Protein AF-A0A9E5R4U3-F1 (afdb_monomer)

Sequence (348 aa):
MQKTVLLPLLCYAGLGFLALYMPLLHSGAYIPGRAEELNDFFHFHWSYWWARHALVTPGLNVYLSDYVLFPYENNLALHTSALFWLPLWALLEALAGTLNALNGIFWVAFSLTGWSMYALLRREEVGHGLALVGGLALMTTPLMFYAAWWNTSNLVGVFWYPVLLLLWDQVARTRQLGWALLFGLALWGAALTDLQYLLFAPWLVVPCGLRTLHRAAGWSARARLIGLGALALVIFAALMWFAGPLPYLLNLDRERSLAWEVENTLGIALSGWAQVDALPWKRVTVGGWMTGGVLLGLWLSVLRRARDGRWFWLAVALPPALLALGQVMAQHEQPGLAIPFMPRCMPL

Secondary structure (DSSP, 8-state):
-HHHHHHHHHHHHHHHHHHTHHHHHTTTT--SS-TTS--THHHHHHHHHHHHHHHHSTT-BTTEESSSSTTS-EE-TTS---GGGHHHHHHHHHHH-HHHHHHHHHHHHHHHHHHHHHHHHHHTT--HHHHHHHHHHHHT-HHHHHHHHTT-TTTTGGGHHHHHHHHHHHHHHH--HHHHHHHHHHHHHHHHH-HHHHHHHHHHHHHHHHHHHHHSSSHHHHHHHHHHHHHHHHHHHHHHHHSSSHHHHHT--TTTS----GGGSPP--GGGGG---S-TTTS---IIIIIHHHHHHHHHHHHS---TTHHHHHHHHHHHHHHHTT------------------PPP-

Solvent-accessible surface area (backbone atoms only — not comparable to full-atom values): 18783 Å² total; per-residue (Å²): 118,74,80,72,54,52,57,52,39,52,50,24,39,51,50,21,41,64,75,42,37,66,31,60,78,40,15,90,42,22,52,59,37,47,77,90,56,93,54,37,49,64,59,42,53,48,34,46,51,46,40,55,49,22,75,74,37,89,93,52,46,75,48,48,42,40,88,83,52,67,94,41,75,39,78,40,44,83,51,76,48,21,57,54,48,42,69,60,34,56,56,32,26,76,75,62,33,64,51,34,13,54,47,47,50,53,33,50,31,31,13,44,21,14,30,29,37,22,52,41,33,47,70,72,68,38,55,70,70,62,14,51,50,52,5,48,52,60,33,67,28,70,63,39,52,49,19,45,36,38,38,36,70,34,61,36,56,64,27,46,57,35,45,52,48,51,32,50,52,47,25,68,71,69,68,43,67,69,39,21,52,52,38,9,51,47,54,40,42,34,40,35,21,26,62,64,50,60,69,53,39,54,64,57,46,48,60,52,48,53,53,51,48,70,71,37,80,55,65,70,51,31,52,50,49,51,51,42,53,52,50,14,51,51,49,22,51,50,44,28,52,79,77,42,46,46,61,55,56,72,64,56,55,63,89,75,60,71,77,70,52,73,85,74,49,84,73,73,41,66,78,30,56,75,46,72,53,97,47,54,87,78,35,63,50,61,20,32,66,56,46,47,51,47,52,49,51,51,52,56,49,62,71,56,72,70,61,100,58,55,66,57,56,52,59,52,48,44,62,61,49,60,59,55,45,27,52,53,68,74,67,81,80,72,96,71,89,88,83,84,91,75,90,54,58,24,79,116

Nearest PDB structures (foldseek):
  8agb-assembly1_A  TM=6.014E-01  e=1.158E-03  Saccharomyces cerevisiae
  6s7o-assembly1_A  TM=5.728E-01  e=1.108E-03  Homo sapiens
  8b6l-assembly1_I  TM=5.438E-01  e=9.709E-04  Homo sapiens
  8jm9-assembly1_A  TM=2.624E-01  e=9.242E+00  Drosophila melanogaster

Radius of gyration: 21.55 Å; Cα contacts (8 Å, |Δi|>4): 415; chains: 1; bounding box: 55×48×52 Å

Foldseek 3Di:
DVVVLVVLLVVQLVVLCVVLVVCQVVQVFFAAADPVDQFCLVVQLVLLVLLVCQVPDPPRDSQWDCPPPPPDIDGCQQPLNQCLLSVQQVVQCVVPNNSNSLSVLLSVLLSLQLSLQLVLCVVVVNDNVVSNVRSNCRSPDPQSSLCRHRSSQLSSNNSLQSVLLVLLVCCLVVLDLVSLQVNLVSLLSNVSSPVVSVVCNCLRNVLSLVVSLVPQDDDVSNVSSVVSNVVSVVSNVVCCVPVRSVVSVVVPPPVPPDPPPPVNPDFFDLPLQDDPDPCCNLWVSCHDPVLVVLVVVLVVQVVPPDDPPSVSVVVSVVVVSVVSSTDGPPPPDPPDDDDDDDRPTGGD

pLDDT: mean 84.51, std 18.16, range [31.89, 98.75]

Mean predicted aligned error: 7.73 Å

Structure (mmCIF, N/CA/C/O backbone):
data_AF-A0A9E5R4U3-F1
#
_entry.id   AF-A0A9E5R4U3-F1
#
loop_
_atom_site.group_PDB
_atom_site.id
_atom_site.type_symbol
_atom_site.label_atom_id
_atom_site.label_alt_id
_atom_site.label_comp_id
_atom_site.label_asym_id
_atom_site.label_entity_id
_atom_site.label_seq_id
_atom_site.pdbx_PDB_ins_code
_atom_site.Cartn_x
_atom_site.Cartn_y
_atom_site.Cartn_z
_atom_site.occupancy
_atom_site.B_iso_or_equiv
_atom_site.auth_seq_id
_atom_site.auth_comp_id
_atom_site.auth_asym_id
_atom_site.auth_atom_id
_atom_site.pdbx_PDB_model_num
ATOM 1 N N . MET A 1 1 ? -24.185 8.982 3.919 1.00 50.50 1 MET A N 1
ATOM 2 C CA . MET A 1 1 ? -22.728 8.721 4.015 1.00 50.50 1 MET A CA 1
ATOM 3 C C . MET A 1 1 ? -21.999 8.769 2.669 1.00 50.50 1 MET A C 1
ATOM 5 O O . MET A 1 1 ? -20.907 9.312 2.645 1.00 50.50 1 MET A O 1
ATOM 9 N N . GLN A 1 2 ? -22.561 8.268 1.558 1.00 56.91 2 GLN A N 1
ATOM 10 C CA . GLN A 1 2 ? -21.835 8.179 0.271 1.00 56.91 2 GLN A CA 1
ATOM 11 C C . GLN A 1 2 ? -21.382 9.531 -0.320 1.00 56.91 2 GLN A C 1
ATOM 13 O O . GLN A 1 2 ? -20.238 9.647 -0.750 1.00 56.91 2 GLN A O 1
ATOM 18 N N . LYS A 1 3 ? -22.214 10.583 -0.268 1.00 59.19 3 LYS A N 1
ATOM 19 C CA . LYS A 1 3 ? -21.851 11.905 -0.825 1.00 59.19 3 LYS A CA 1
ATOM 20 C C . LYS A 1 3 ? -20.677 12.588 -0.101 1.00 59.19 3 LYS A C 1
ATOM 22 O O . LYS A 1 3 ? -19.986 13.403 -0.697 1.00 59.19 3 LYS A O 1
ATOM 27 N N . THR A 1 4 ? -20.417 12.240 1.161 1.00 79.19 4 THR A N 1
ATOM 28 C CA . THR A 1 4 ? -19.378 12.884 1.986 1.00 79.19 4 THR A CA 1
ATOM 29 C C . THR A 1 4 ? -17.973 12.337 1.713 1.00 79.19 4 THR A C 1
ATOM 31 O O . THR A 1 4 ? -16.996 12.979 2.074 1.00 79.19 4 THR A O 1
ATOM 34 N N . VAL A 1 5 ? -17.853 11.168 1.075 1.00 87.31 5 VAL A N 1
ATOM 35 C CA . VAL A 1 5 ? -16.557 10.502 0.833 1.00 87.31 5 VAL A CA 1
ATOM 36 C C . VAL A 1 5 ? -15.951 10.894 -0.517 1.00 87.31 5 VAL A C 1
ATOM 38 O O . VAL A 1 5 ? -14.729 10.947 -0.642 1.00 87.31 5 VAL A O 1
ATOM 41 N N . LEU A 1 6 ? -16.794 11.220 -1.503 1.00 92.75 6 LEU A N 1
ATOM 42 C CA . LEU A 1 6 ? -16.349 11.556 -2.856 1.00 92.75 6 LEU A CA 1
ATOM 43 C C . LEU A 1 6 ? -15.607 12.896 -2.914 1.00 92.75 6 LEU A C 1
ATOM 45 O O . LEU A 1 6 ? -14.570 12.985 -3.558 1.00 92.75 6 LEU A O 1
ATOM 49 N N . LEU A 1 7 ? -16.104 13.928 -2.226 1.00 95.25 7 LEU A N 1
ATOM 50 C CA . LEU A 1 7 ? -15.478 15.253 -2.262 1.00 95.25 7 LEU A CA 1
ATOM 51 C C . LEU A 1 7 ? -14.028 15.240 -1.726 1.00 95.25 7 LEU A C 1
ATOM 53 O O . LEU A 1 7 ? -13.152 15.756 -2.417 1.00 95.25 7 LEU A O 1
ATOM 57 N N . PRO A 1 8 ? -13.723 14.622 -0.565 1.00 95.62 8 PRO A N 1
ATOM 58 C CA . PRO A 1 8 ? -12.342 14.446 -0.120 1.00 95.62 8 PRO A CA 1
ATOM 59 C C . PRO A 1 8 ? -11.488 13.654 -1.111 1.00 95.62 8 PRO A C 1
ATOM 61 O O . PRO A 1 8 ? -10.350 14.037 -1.352 1.00 95.62 8 PRO A O 1
ATOM 64 N N . LEU A 1 9 ? -12.027 12.588 -1.715 1.00 96.81 9 LEU A N 1
ATOM 65 C CA . LEU A 1 9 ? -11.295 11.811 -2.719 1.00 96.81 9 LEU A CA 1
ATOM 66 C C . LEU A 1 9 ? -10.917 12.674 -3.929 1.00 96.81 9 LEU A C 1
ATOM 68 O O . LEU A 1 9 ? -9.761 12.676 -4.330 1.00 96.81 9 LEU A O 1
ATOM 72 N N . LEU A 1 10 ? -11.863 13.451 -4.465 1.00 97.00 10 LEU A N 1
ATOM 73 C CA . LEU A 1 10 ? -11.606 14.382 -5.568 1.00 97.00 10 LEU A CA 1
ATOM 74 C C . LEU A 1 10 ? -10.606 15.476 -5.175 1.00 97.00 10 LEU A C 1
ATOM 76 O O . LEU A 1 10 ? -9.760 15.851 -5.980 1.00 97.00 10 LEU A O 1
ATOM 80 N N . CYS A 1 11 ? -10.666 15.959 -3.931 1.00 97.12 11 CYS A N 1
ATOM 81 C CA . CYS A 1 11 ? -9.698 16.918 -3.405 1.00 97.12 11 CYS A CA 1
ATOM 82 C C . CYS A 1 11 ? -8.277 16.333 -3.403 1.00 97.12 11 CYS A C 1
ATOM 84 O O . CYS A 1 11 ? -7.370 16.954 -3.953 1.00 97.12 11 CYS A O 1
ATOM 86 N N . TYR A 1 12 ? -8.082 15.123 -2.870 1.00 98.25 12 TYR A N 1
ATOM 87 C CA . TYR A 1 12 ? -6.771 14.466 -2.891 1.00 98.25 12 TYR A CA 1
ATOM 88 C C . TYR A 1 12 ? -6.330 14.045 -4.289 1.00 98.25 12 TYR A C 1
ATOM 90 O O . TYR A 1 12 ? -5.143 14.117 -4.573 1.00 98.25 12 TYR A O 1
ATOM 98 N N . ALA A 1 13 ? -7.258 13.695 -5.181 1.00 98.31 13 ALA A N 1
ATOM 99 C CA . ALA A 1 13 ? -6.947 13.466 -6.588 1.00 98.31 13 ALA A CA 1
ATOM 100 C C . ALA A 1 13 ? -6.420 14.735 -7.271 1.00 98.31 13 ALA A C 1
ATOM 102 O O . ALA A 1 13 ? -5.416 14.678 -7.981 1.00 98.31 13 ALA A O 1
ATOM 103 N N . GLY A 1 14 ? -7.039 15.891 -7.010 1.00 98.31 14 GLY A N 1
ATOM 104 C CA . GLY A 1 14 ? -6.565 17.187 -7.500 1.00 98.31 14 GLY A CA 1
ATOM 105 C C . GLY A 1 14 ? -5.217 17.597 -6.900 1.00 98.31 14 GLY A C 1
ATOM 106 O O . GLY A 1 14 ? -4.350 18.086 -7.616 1.00 98.31 14 GLY A O 1
ATOM 107 N N . LEU A 1 15 ? -4.999 17.355 -5.604 1.00 97.75 15 LEU A N 1
ATOM 108 C CA . LEU A 1 15 ? -3.724 17.651 -4.941 1.00 97.75 15 LEU A CA 1
ATOM 109 C C . LEU A 1 15 ? -2.605 16.696 -5.373 1.00 97.75 15 LEU A C 1
ATOM 111 O O . LEU A 1 15 ? -1.476 17.137 -5.553 1.00 97.75 15 LEU A O 1
ATOM 115 N N . GLY A 1 16 ? -2.908 15.414 -5.577 1.00 97.56 16 GLY A N 1
ATOM 116 C CA . GLY A 1 16 ? -1.985 14.440 -6.153 1.00 97.56 16 GLY A CA 1
ATOM 117 C C . GLY A 1 16 ? -1.616 14.808 -7.588 1.00 97.56 16 GLY A C 1
ATOM 118 O O . GLY A 1 16 ? -0.443 14.762 -7.945 1.00 97.56 16 GLY A O 1
ATOM 119 N N . PHE A 1 17 ? -2.593 15.259 -8.386 1.00 97.56 17 PHE A N 1
ATOM 120 C CA . PHE A 1 17 ? -2.331 15.804 -9.717 1.00 97.56 17 PHE A CA 1
ATOM 121 C C . PHE A 1 17 ? -1.415 17.024 -9.633 1.00 97.56 17 PHE A C 1
ATOM 123 O O . PHE A 1 17 ? -0.429 17.081 -10.350 1.00 97.56 17 PHE A O 1
ATOM 130 N N . LEU A 1 18 ? -1.686 17.972 -8.730 1.00 97.06 18 LEU A N 1
ATOM 131 C CA . LEU A 1 18 ? -0.843 19.153 -8.546 1.00 97.06 18 LEU A CA 1
ATOM 132 C C . LEU A 1 18 ? 0.578 18.789 -8.091 1.00 97.06 18 LEU A C 1
ATOM 134 O O . LEU A 1 18 ? 1.534 19.393 -8.560 1.00 97.06 18 LEU A O 1
ATOM 138 N N . ALA A 1 19 ? 0.736 17.797 -7.213 1.00 94.00 19 ALA A N 1
ATOM 139 C CA . ALA A 1 19 ? 2.044 17.328 -6.755 1.00 94.00 19 ALA A CA 1
ATOM 140 C C . ALA A 1 19 ? 2.866 16.676 -7.882 1.00 94.00 19 ALA A C 1
ATOM 142 O O . ALA A 1 19 ? 4.092 16.760 -7.879 1.00 94.00 19 ALA A O 1
ATOM 143 N N . LEU A 1 20 ? 2.189 16.057 -8.851 1.00 94.88 20 LEU A N 1
ATOM 144 C CA . LEU A 1 20 ? 2.780 15.312 -9.965 1.00 94.88 20 LEU A CA 1
ATOM 145 C C . LEU A 1 20 ? 2.489 15.970 -11.323 1.00 94.88 20 LEU A C 1
ATOM 147 O O . LEU A 1 20 ? 2.557 15.320 -12.362 1.00 94.88 20 LEU A O 1
ATOM 151 N N . TYR A 1 21 ? 2.156 17.261 -11.337 1.00 95.19 21 TYR A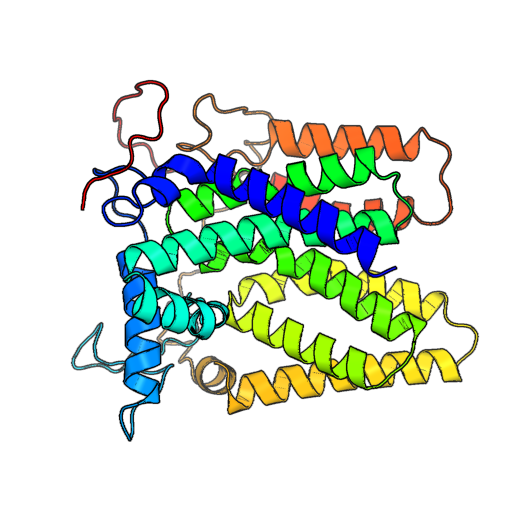 N 1
ATOM 152 C CA . TYR A 1 21 ? 1.590 17.916 -12.520 1.00 95.19 21 TYR A CA 1
ATOM 153 C C . TYR A 1 21 ? 2.539 17.884 -13.718 1.00 95.19 21 TYR A C 1
ATOM 155 O O . TYR A 1 21 ? 2.096 17.708 -14.847 1.00 95.19 21 TYR A O 1
ATOM 163 N N . MET A 1 22 ? 3.845 18.016 -13.474 1.00 92.75 22 MET A N 1
ATOM 164 C CA . MET A 1 22 ? 4.865 17.983 -14.520 1.00 92.75 22 MET A CA 1
ATOM 165 C C . MET A 1 22 ? 4.924 16.630 -15.234 1.00 92.75 22 MET A C 1
ATOM 167 O O . MET A 1 22 ? 4.662 16.616 -16.441 1.00 92.75 22 MET A O 1
ATOM 171 N N . PRO A 1 23 ? 5.194 15.505 -14.538 1.00 92.69 23 PRO A N 1
ATOM 172 C CA . PRO A 1 23 ? 5.180 14.201 -15.181 1.00 92.69 23 PRO A CA 1
ATOM 173 C C . PRO A 1 23 ? 3.789 13.813 -15.685 1.00 92.69 23 PRO A C 1
ATOM 175 O O . PRO A 1 23 ? 3.719 13.082 -16.650 1.00 92.69 23 PRO A O 1
ATOM 178 N N . LEU A 1 24 ? 2.675 14.308 -15.132 1.00 94.38 24 LEU A N 1
ATOM 179 C CA . LEU A 1 24 ? 1.338 13.984 -15.654 1.00 94.38 24 LEU A CA 1
ATOM 180 C C . LEU A 1 24 ? 0.984 14.738 -16.947 1.00 94.38 24 LEU A C 1
ATOM 182 O O . LEU A 1 24 ? 0.431 14.137 -17.868 1.00 94.38 24 LEU A O 1
ATOM 186 N N . LEU A 1 25 ? 1.314 16.030 -17.044 1.00 94.75 25 LEU A N 1
ATOM 187 C CA . LEU A 1 25 ? 1.040 16.855 -18.230 1.00 94.75 25 LEU A CA 1
ATOM 188 C C . LEU A 1 25 ? 2.006 16.584 -19.388 1.00 94.75 25 LEU A C 1
ATOM 190 O O . LEU A 1 25 ? 1.660 16.850 -20.535 1.00 94.75 25 LEU A O 1
ATOM 194 N N . HIS A 1 26 ? 3.182 16.024 -19.100 1.00 91.75 26 HIS A N 1
ATOM 195 C CA . HIS A 1 26 ? 4.171 15.625 -20.105 1.00 91.75 26 HIS A CA 1
ATOM 196 C C . HIS A 1 26 ? 4.440 14.114 -20.063 1.00 91.75 26 HIS A C 1
ATOM 198 O O . HIS A 1 26 ? 5.538 13.640 -20.342 1.00 91.75 26 HIS A O 1
ATOM 204 N N . SER A 1 27 ? 3.418 13.346 -19.702 1.00 79.12 27 SER A N 1
ATOM 205 C CA . SER A 1 27 ? 3.530 11.938 -19.316 1.00 79.12 27 SER A CA 1
ATOM 206 C C . SER A 1 27 ? 4.066 11.010 -20.407 1.00 79.12 27 SER A C 1
ATOM 208 O O . SER A 1 27 ? 4.648 9.983 -20.078 1.00 79.12 27 SER A O 1
ATOM 210 N N . GLY A 1 28 ? 3.970 11.394 -21.684 1.00 82.69 28 GLY A N 1
ATOM 211 C CA . GLY A 1 28 ? 4.525 10.635 -22.811 1.00 82.69 28 GLY A CA 1
ATOM 212 C C . GLY A 1 28 ? 6.020 10.842 -23.067 1.00 82.69 28 GLY A C 1
ATOM 213 O O . GLY A 1 28 ? 6.578 10.161 -23.920 1.00 82.69 28 GLY A O 1
ATOM 214 N N . ALA A 1 29 ? 6.660 11.773 -22.361 1.00 87.12 29 ALA A N 1
ATOM 215 C CA . ALA A 1 29 ? 8.087 12.045 -22.506 1.00 87.12 29 ALA A CA 1
ATOM 216 C C . ALA A 1 29 ? 8.820 12.111 -21.164 1.00 87.12 29 ALA A C 1
ATOM 218 O O . ALA A 1 29 ? 10.040 12.035 -21.163 1.00 87.12 29 ALA A O 1
ATOM 219 N N . TYR A 1 30 ? 8.101 12.229 -20.043 1.00 88.50 30 TYR A N 1
ATOM 220 C CA . TYR A 1 30 ? 8.686 12.557 -18.751 1.00 88.50 30 TYR A CA 1
ATOM 221 C C . TYR A 1 30 ? 8.211 11.633 -17.627 1.00 88.50 30 TYR A C 1
ATOM 223 O O . TYR A 1 30 ? 7.020 11.352 -17.475 1.00 88.50 30 TYR A O 1
ATOM 231 N N . ILE A 1 31 ? 9.158 11.240 -16.779 1.00 88.88 31 ILE A N 1
ATOM 232 C CA . ILE A 1 31 ? 8.937 10.574 -15.489 1.00 88.88 31 ILE A CA 1
ATOM 233 C C . ILE A 1 31 ? 9.494 11.455 -14.358 1.00 88.88 31 ILE A C 1
ATOM 235 O O . ILE A 1 31 ? 10.345 12.315 -14.625 1.00 88.88 31 ILE A O 1
ATOM 239 N N . PRO A 1 32 ? 9.036 11.300 -13.101 1.00 86.94 32 PRO A N 1
ATOM 240 C CA . PRO A 1 32 ? 9.636 12.019 -11.986 1.00 86.94 32 PRO A CA 1
ATOM 241 C C . PRO A 1 32 ? 11.110 11.604 -11.809 1.00 86.94 32 PRO A C 1
ATOM 243 O O . PRO A 1 32 ? 11.464 10.455 -12.063 1.00 86.94 32 PRO A O 1
ATOM 246 N N . GLY A 1 33 ? 11.967 12.538 -11.384 1.00 85.19 33 GLY A N 1
ATOM 247 C CA . GLY A 1 33 ? 13.419 12.331 -11.253 1.00 85.19 33 GLY A CA 1
ATOM 248 C C . GLY A 1 33 ? 14.250 13.221 -12.191 1.00 85.19 33 GLY A C 1
ATOM 249 O O . GLY A 1 33 ? 13.707 14.114 -12.842 1.00 85.19 33 GLY A O 1
ATOM 250 N N . ARG A 1 34 ? 15.574 13.003 -12.238 1.00 76.75 34 ARG A N 1
ATOM 251 C CA . ARG A 1 34 ? 16.556 13.785 -13.027 1.00 76.75 34 ARG A CA 1
ATOM 252 C C . ARG A 1 34 ? 17.265 12.951 -14.077 1.00 76.75 34 ARG A C 1
ATOM 254 O O . ARG A 1 34 ? 17.755 11.892 -13.729 1.00 76.75 34 ARG A O 1
ATOM 261 N N . ALA A 1 35 ? 17.445 13.506 -15.279 1.00 69.69 35 ALA A N 1
ATOM 262 C CA . ALA A 1 35 ? 17.951 12.807 -16.477 1.00 69.69 35 ALA A CA 1
ATOM 263 C C . ALA A 1 35 ? 19.294 12.104 -16.304 1.00 69.69 35 ALA A C 1
ATOM 265 O O . ALA A 1 35 ? 19.562 11.087 -16.932 1.00 69.69 35 ALA A O 1
ATOM 266 N N . GLU A 1 36 ? 20.122 12.662 -15.437 1.00 72.94 36 GLU A N 1
ATOM 267 C CA . GLU A 1 36 ? 21.490 12.222 -15.203 1.00 72.94 36 GLU A CA 1
ATOM 268 C C . GLU A 1 36 ? 21.576 11.122 -14.129 1.00 72.94 36 GLU A C 1
ATOM 270 O O . GLU A 1 36 ? 22.629 10.514 -13.956 1.00 72.94 36 GLU A O 1
ATOM 275 N N . GLU A 1 37 ? 20.486 10.859 -13.400 1.00 76.25 37 GLU A N 1
ATOM 276 C CA . GLU A 1 37 ? 20.423 9.887 -12.310 1.00 76.25 37 GLU A CA 1
ATOM 277 C C . GLU A 1 37 ? 19.682 8.624 -12.782 1.00 76.25 37 GLU A C 1
ATOM 279 O O . GLU A 1 37 ? 18.531 8.681 -13.217 1.00 76.25 37 GLU A O 1
ATOM 284 N N . LEU A 1 38 ? 20.339 7.464 -12.677 1.00 75.88 38 LEU A N 1
ATOM 285 C CA . LEU A 1 38 ? 19.697 6.161 -12.871 1.00 75.88 38 LEU A CA 1
ATOM 286 C C . LEU A 1 38 ? 18.639 5.968 -11.778 1.00 75.88 38 LEU A C 1
ATOM 288 O O . LEU A 1 38 ? 18.985 5.902 -10.602 1.00 75.88 38 LEU A O 1
ATOM 292 N N . ASN A 1 39 ? 17.367 5.883 -12.162 1.00 86.69 39 ASN A N 1
ATOM 293 C CA . ASN A 1 39 ? 16.258 5.589 -11.255 1.00 86.69 39 ASN A CA 1
ATOM 294 C C . ASN A 1 39 ? 15.664 4.195 -11.533 1.00 86.69 39 ASN A C 1
ATOM 296 O O . ASN A 1 39 ? 16.006 3.543 -12.524 1.00 86.69 39 ASN A O 1
ATOM 300 N N . ASP A 1 40 ? 14.731 3.747 -10.688 1.00 91.56 40 ASP A N 1
ATOM 301 C CA . ASP A 1 40 ? 14.180 2.386 -10.754 1.00 91.56 40 ASP A CA 1
ATOM 302 C C . ASP A 1 40 ? 13.074 2.232 -11.810 1.00 91.56 40 ASP A C 1
ATOM 304 O O . ASP A 1 40 ? 12.372 1.219 -11.851 1.00 91.56 40 ASP A O 1
ATOM 308 N N . PHE A 1 41 ? 12.909 3.207 -12.710 1.00 92.81 41 PHE A N 1
ATOM 309 C CA . PHE A 1 41 ? 11.906 3.149 -13.771 1.00 92.81 41 PHE A CA 1
ATOM 310 C C . PHE A 1 41 ? 12.000 1.850 -14.576 1.00 92.81 41 PHE A C 1
ATOM 312 O O . PHE A 1 41 ? 11.007 1.134 -14.720 1.00 92.81 41 PHE A O 1
ATOM 319 N N . PHE A 1 42 ? 13.199 1.520 -15.069 1.00 92.44 42 PHE A N 1
ATOM 320 C CA . PHE A 1 42 ? 13.409 0.323 -15.884 1.00 92.44 42 PHE A CA 1
ATOM 321 C C . PHE A 1 42 ? 13.181 -0.959 -15.084 1.00 92.44 42 PHE A C 1
ATOM 323 O O . PHE A 1 42 ? 12.624 -1.913 -15.622 1.00 92.44 42 PHE A O 1
ATOM 330 N N . HIS A 1 43 ? 13.531 -0.964 -13.796 1.00 94.81 43 HIS A N 1
ATOM 331 C CA . HIS A 1 43 ? 13.293 -2.089 -12.891 1.00 94.81 43 HIS A CA 1
ATOM 332 C C . HIS A 1 43 ? 11.797 -2.383 -12.734 1.00 94.81 43 HIS A C 1
ATOM 334 O O . HIS A 1 43 ? 11.359 -3.518 -12.941 1.00 94.81 43 HIS A O 1
ATOM 340 N N . PHE A 1 44 ? 10.983 -1.370 -12.423 1.00 95.81 44 PHE A N 1
ATOM 341 C CA . PHE A 1 44 ? 9.538 -1.561 -12.259 1.00 95.81 44 PHE A CA 1
ATOM 342 C C . PHE A 1 44 ? 8.829 -1.804 -13.586 1.00 95.81 44 PHE A C 1
ATOM 344 O O . PHE A 1 44 ? 7.945 -2.656 -13.655 1.00 95.81 44 PHE A O 1
ATOM 351 N N . HIS A 1 45 ? 9.241 -1.125 -14.656 1.00 95.00 45 HIS A N 1
ATOM 352 C CA . HIS A 1 45 ? 8.718 -1.399 -15.988 1.00 95.00 45 HIS A CA 1
ATOM 353 C C . HIS A 1 45 ? 8.973 -2.854 -16.403 1.00 95.00 45 HIS A C 1
ATOM 355 O O . HIS A 1 45 ? 8.033 -3.541 -16.813 1.00 95.00 45 HIS A O 1
ATOM 361 N N . TRP A 1 46 ? 10.210 -3.334 -16.242 1.00 96.75 46 TRP A N 1
ATOM 362 C CA . TRP A 1 46 ? 10.562 -4.726 -16.501 1.00 96.75 46 TRP A CA 1
ATOM 363 C C . TRP A 1 46 ? 9.744 -5.673 -15.627 1.00 96.75 46 TRP A C 1
ATOM 365 O O . TRP A 1 46 ? 9.221 -6.652 -16.142 1.00 96.75 46 TRP A O 1
ATOM 375 N N . SER A 1 47 ? 9.543 -5.354 -14.347 1.00 97.19 47 SER A N 1
ATOM 376 C CA . SER A 1 47 ? 8.754 -6.187 -13.431 1.00 97.19 47 SER A CA 1
ATOM 377 C C . SER A 1 47 ? 7.307 -6.366 -13.906 1.00 97.19 47 SER A C 1
ATOM 379 O O . SER A 1 47 ? 6.789 -7.484 -13.907 1.00 97.19 47 SER A O 1
ATOM 381 N N . TYR A 1 48 ? 6.655 -5.297 -14.378 1.00 97.94 48 TYR A N 1
ATOM 382 C CA . TYR A 1 48 ? 5.301 -5.389 -14.934 1.00 97.94 48 TYR A CA 1
ATOM 383 C C . TYR A 1 48 ? 5.262 -6.124 -16.275 1.00 97.94 48 TYR A C 1
ATOM 385 O O . TYR A 1 48 ? 4.372 -6.949 -16.501 1.00 97.94 48 TYR A O 1
ATOM 393 N N . TRP A 1 49 ? 6.229 -5.857 -17.158 1.00 97.56 49 TRP A N 1
ATOM 394 C CA . TRP A 1 49 ? 6.359 -6.581 -18.419 1.00 97.56 49 TRP A CA 1
ATOM 395 C C . TRP A 1 49 ? 6.572 -8.079 -18.178 1.00 97.56 49 TRP A C 1
ATOM 397 O O . TRP A 1 49 ? 5.859 -8.883 -18.773 1.00 97.56 49 TRP A O 1
ATOM 407 N N . TRP A 1 50 ? 7.486 -8.441 -17.277 1.00 97.88 50 TRP A N 1
ATOM 408 C CA . TRP A 1 50 ? 7.820 -9.815 -16.920 1.00 97.88 50 TRP A CA 1
ATOM 409 C C . TRP A 1 50 ? 6.610 -10.532 -16.339 1.00 97.88 50 TRP A C 1
ATOM 411 O O . TRP A 1 50 ? 6.241 -11.596 -16.825 1.00 97.88 50 TRP A O 1
ATOM 421 N N . ALA A 1 51 ? 5.930 -9.925 -15.363 1.00 97.94 51 ALA A N 1
ATOM 422 C CA . ALA A 1 51 ? 4.732 -10.511 -14.780 1.00 97.94 51 ALA A CA 1
ATOM 423 C C . ALA A 1 51 ? 3.653 -10.751 -15.845 1.00 97.94 51 ALA A C 1
ATOM 425 O O . ALA A 1 51 ? 3.088 -11.840 -15.915 1.00 97.94 51 ALA A O 1
ATOM 426 N N . ARG A 1 52 ? 3.408 -9.777 -16.732 1.00 98.19 52 ARG A N 1
ATOM 427 C CA . ARG A 1 52 ? 2.500 -9.951 -17.873 1.00 98.19 52 ARG A CA 1
ATOM 428 C C . ARG A 1 52 ? 2.959 -11.084 -18.794 1.00 98.19 52 ARG A C 1
ATOM 430 O O . ARG A 1 52 ? 2.136 -11.913 -19.162 1.00 98.19 52 ARG A O 1
ATOM 437 N N . HIS A 1 53 ? 4.239 -11.126 -19.160 1.00 97.81 53 HIS A N 1
ATOM 438 C CA . HIS A 1 53 ? 4.812 -12.136 -20.049 1.00 97.81 53 HIS A CA 1
ATOM 439 C C . HIS A 1 53 ? 4.688 -13.547 -19.462 1.00 97.81 53 HIS A C 1
ATOM 441 O O . HIS A 1 53 ? 4.194 -14.447 -20.139 1.00 97.81 53 HIS A O 1
ATOM 447 N N . ALA A 1 54 ? 5.047 -13.724 -18.191 1.00 97.81 54 ALA A N 1
ATOM 448 C CA . ALA A 1 54 ? 4.932 -14.988 -17.479 1.00 97.81 54 ALA A CA 1
ATOM 449 C C . ALA A 1 54 ? 3.471 -15.448 -17.337 1.00 97.81 54 ALA A C 1
ATOM 451 O O . ALA A 1 54 ? 3.188 -16.631 -17.485 1.00 97.81 54 ALA A O 1
ATOM 452 N N . LEU A 1 55 ? 2.523 -14.527 -17.119 1.00 97.56 55 LEU A N 1
ATOM 453 C CA . LEU A 1 55 ? 1.095 -14.859 -17.002 1.00 97.56 55 LEU A CA 1
ATOM 454 C C . LEU A 1 55 ? 0.458 -15.343 -18.314 1.00 97.56 55 LEU A C 1
ATOM 456 O O . LEU A 1 55 ? -0.541 -16.059 -18.264 1.00 97.56 55 LEU A O 1
ATOM 460 N N . VAL A 1 56 ? 0.993 -14.949 -19.475 1.00 97.88 56 VAL A N 1
ATOM 461 C CA . VAL A 1 56 ? 0.441 -15.327 -20.793 1.00 97.88 56 VAL A CA 1
ATOM 462 C C . VAL A 1 56 ? 1.254 -16.400 -21.516 1.00 97.88 56 VAL A C 1
ATOM 464 O O . VAL A 1 56 ? 0.806 -16.908 -22.542 1.00 97.88 56 VAL A O 1
ATOM 467 N N . THR A 1 57 ? 2.431 -16.756 -21.002 1.00 98.31 57 THR A N 1
ATOM 468 C CA . THR A 1 57 ? 3.322 -17.742 -21.623 1.00 98.31 57 THR A CA 1
ATOM 469 C C . THR A 1 57 ? 3.244 -19.065 -20.861 1.00 98.31 57 THR A C 1
ATOM 471 O O . THR A 1 57 ? 3.615 -19.114 -19.687 1.00 98.31 57 THR A O 1
ATOM 474 N N . PRO A 1 58 ? 2.781 -20.160 -21.495 1.00 97.69 58 PRO A N 1
ATOM 475 C CA . PRO A 1 58 ? 2.683 -21.455 -20.834 1.00 97.69 58 PRO A CA 1
ATOM 476 C C . PRO A 1 58 ? 4.029 -21.927 -20.275 1.00 97.69 58 PRO A C 1
ATOM 478 O O . PRO A 1 58 ? 5.041 -21.895 -20.969 1.00 97.69 58 PRO A O 1
ATOM 481 N N . GLY A 1 59 ? 4.021 -22.403 -19.030 1.00 96.12 59 GLY A N 1
ATOM 482 C CA . GLY A 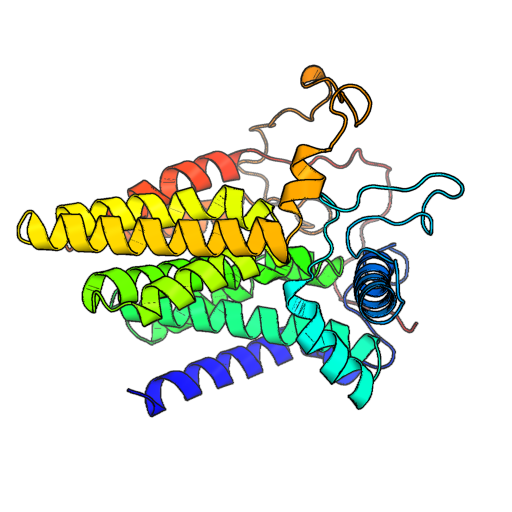1 59 ? 5.205 -22.955 -18.365 1.00 96.12 59 GLY A CA 1
ATOM 483 C C . GLY A 1 59 ? 6.097 -21.931 -17.659 1.00 96.12 59 GLY A C 1
ATOM 484 O O . GLY A 1 59 ? 6.982 -22.351 -16.920 1.00 96.12 59 GLY A O 1
ATOM 485 N N . LEU A 1 60 ? 5.856 -20.624 -17.820 1.00 97.19 60 LEU A N 1
ATOM 486 C CA . LEU A 1 60 ? 6.583 -19.599 -17.070 1.00 97.19 60 LEU A CA 1
ATOM 487 C C . LEU A 1 60 ? 5.966 -19.337 -15.693 1.00 97.19 60 LEU A C 1
ATOM 489 O O . LEU A 1 60 ? 4.778 -19.563 -15.453 1.00 97.19 60 LEU A O 1
ATOM 493 N N . ASN A 1 61 ? 6.797 -18.828 -14.784 1.00 96.69 61 ASN A N 1
ATOM 494 C CA . ASN A 1 61 ? 6.414 -18.481 -13.425 1.00 96.69 61 ASN A CA 1
ATOM 495 C C . ASN 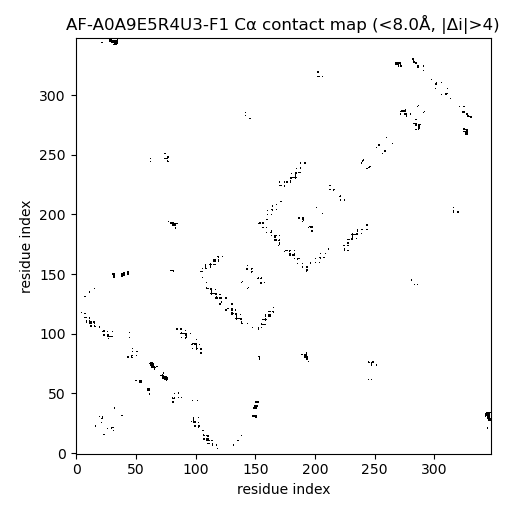A 1 61 ? 6.734 -17.016 -13.125 1.00 96.69 61 ASN A C 1
ATOM 497 O O . ASN A 1 61 ? 7.845 -16.568 -13.367 1.00 96.69 61 ASN A O 1
ATOM 501 N N . VAL A 1 62 ? 5.800 -16.270 -12.531 1.00 97.50 62 VAL A N 1
ATOM 502 C CA . VAL A 1 62 ? 6.030 -14.849 -12.205 1.00 97.50 62 VAL A CA 1
ATOM 503 C C . VAL A 1 62 ? 7.212 -14.660 -11.240 1.00 97.50 62 VAL A C 1
ATOM 505 O O . VAL A 1 62 ? 7.887 -13.635 -11.304 1.00 97.50 62 VAL A O 1
ATOM 508 N N . TYR A 1 63 ? 7.500 -15.646 -10.386 1.00 97.44 63 TYR A N 1
ATOM 509 C CA . TYR A 1 63 ? 8.538 -15.571 -9.357 1.00 97.44 63 TYR A CA 1
ATOM 510 C C . TYR A 1 63 ? 9.855 -16.267 -9.722 1.00 97.44 63 TYR A C 1
ATOM 512 O O . TYR A 1 63 ? 10.757 -16.287 -8.889 1.00 97.44 63 TYR A O 1
ATOM 520 N N . LEU A 1 64 ? 9.995 -16.825 -10.927 1.00 96.69 64 LEU A N 1
ATOM 521 C CA . LEU A 1 64 ? 11.231 -17.471 -11.382 1.00 96.69 64 LEU A CA 1
ATOM 522 C C . LEU A 1 64 ? 11.603 -16.956 -12.769 1.00 96.69 64 LEU A C 1
ATOM 524 O O . LEU A 1 64 ? 10.772 -17.020 -13.664 1.00 96.69 64 LEU A O 1
ATOM 528 N N . SER A 1 65 ? 12.820 -16.446 -12.962 1.00 96.19 65 SER A N 1
ATOM 529 C CA . SER A 1 65 ? 13.244 -15.901 -14.260 1.00 96.19 65 SER A CA 1
ATOM 530 C C . SER A 1 65 ? 14.726 -16.117 -14.543 1.00 96.19 65 SER A C 1
ATOM 532 O O . SER A 1 65 ? 15.579 -15.829 -13.704 1.00 96.19 65 SER A O 1
ATOM 534 N N . ASP A 1 66 ? 15.051 -16.544 -15.757 1.00 95.06 66 ASP A N 1
ATOM 535 C CA . ASP A 1 66 ? 16.408 -16.623 -16.308 1.00 95.06 66 ASP A CA 1
ATOM 536 C C . ASP A 1 66 ? 16.776 -15.404 -17.180 1.00 95.06 66 ASP A C 1
ATOM 538 O O . ASP A 1 66 ? 17.910 -15.289 -17.639 1.00 95.06 66 ASP A O 1
ATOM 542 N N . TYR A 1 67 ? 15.862 -14.439 -17.352 1.00 93.06 67 TYR A N 1
ATOM 543 C CA . TYR A 1 67 ? 16.061 -13.262 -18.213 1.00 93.06 67 TYR A CA 1
ATOM 544 C C . TYR A 1 67 ? 17.044 -12.235 -17.636 1.00 93.06 67 TYR A C 1
ATOM 546 O O . TYR A 1 67 ? 17.510 -11.360 -18.364 1.00 93.06 67 TYR A O 1
ATOM 554 N N . VAL A 1 68 ? 17.345 -12.315 -16.336 1.00 88.38 68 VAL A N 1
ATOM 555 C CA . VAL A 1 68 ? 18.274 -11.393 -15.663 1.00 88.38 68 VAL A CA 1
ATOM 556 C C . VAL A 1 68 ? 19.683 -11.981 -15.572 1.00 88.38 68 VAL A C 1
ATOM 558 O O . VAL A 1 68 ? 20.646 -11.265 -15.831 1.00 88.38 68 VAL A O 1
ATOM 561 N N . LEU A 1 69 ? 19.821 -13.271 -15.234 1.00 88.50 69 LEU A N 1
ATOM 562 C CA . LEU A 1 69 ? 21.122 -13.932 -15.029 1.00 88.50 69 LEU A CA 1
ATOM 563 C C . LEU A 1 69 ? 21.244 -15.260 -15.790 1.00 88.50 69 LEU A C 1
ATOM 565 O O . LEU A 1 69 ? 21.617 -16.280 -15.215 1.00 88.50 69 LEU A O 1
ATOM 569 N N . PHE A 1 70 ? 20.967 -15.253 -17.094 1.00 90.94 70 PHE A N 1
ATOM 570 C CA . PHE A 1 70 ? 21.149 -16.427 -17.953 1.00 90.94 70 PHE A CA 1
ATOM 571 C C . PHE A 1 70 ? 22.589 -16.991 -17.857 1.00 90.94 70 PHE A C 1
ATOM 573 O O . PHE A 1 70 ? 23.547 -16.212 -17.899 1.00 90.94 70 PHE A O 1
ATOM 580 N N . PRO A 1 71 ? 22.793 -18.323 -17.761 1.00 93.50 71 PRO A N 1
ATOM 581 C CA . PRO A 1 71 ? 21.808 -19.405 -17.902 1.00 93.50 71 PRO A CA 1
ATOM 582 C C . PRO A 1 71 ? 21.125 -19.837 -16.592 1.00 93.50 71 PRO A C 1
ATOM 584 O O . PRO A 1 71 ? 20.535 -20.913 -16.539 1.00 93.50 71 PRO A O 1
ATOM 587 N N . TYR A 1 72 ? 21.238 -19.056 -15.520 1.00 92.06 72 TYR A N 1
ATOM 588 C CA . TYR A 1 72 ? 20.703 -19.407 -14.209 1.00 92.06 72 TYR A CA 1
ATOM 589 C C . TYR A 1 72 ? 19.304 -18.824 -13.994 1.00 92.06 72 TYR A C 1
ATOM 591 O O . TYR A 1 72 ? 19.050 -17.645 -14.248 1.00 92.06 72 TYR A O 1
ATOM 599 N N . GLU A 1 73 ? 18.405 -19.653 -13.466 1.00 92.12 73 GLU A N 1
ATOM 600 C CA . GLU A 1 73 ? 17.093 -19.213 -13.000 1.00 92.12 73 GLU A CA 1
ATOM 601 C C . GLU A 1 73 ? 17.225 -18.475 -11.661 1.00 92.12 73 GLU A C 1
ATOM 603 O O . GLU A 1 73 ? 17.898 -18.934 -10.736 1.00 92.12 73 GLU A O 1
ATOM 608 N N . ASN A 1 74 ? 16.561 -17.327 -11.554 1.00 91.44 74 ASN A N 1
ATOM 609 C CA . ASN A 1 74 ? 16.587 -16.466 -10.380 1.00 91.44 74 ASN A CA 1
ATOM 610 C C . ASN A 1 74 ? 15.232 -16.474 -9.697 1.00 91.44 74 ASN A C 1
ATOM 612 O O . ASN A 1 74 ? 14.196 -16.318 -10.343 1.00 91.44 74 ASN A O 1
ATOM 616 N N . ASN A 1 75 ? 15.257 -16.587 -8.374 1.00 93.50 75 ASN A N 1
ATOM 617 C CA . ASN A 1 75 ? 14.069 -16.499 -7.546 1.00 93.50 75 ASN A CA 1
ATOM 618 C C . ASN A 1 75 ? 13.743 -15.027 -7.242 1.00 93.50 75 ASN A C 1
ATOM 620 O O . ASN A 1 75 ? 14.470 -14.348 -6.519 1.00 93.50 75 ASN A O 1
ATOM 624 N N . LEU A 1 76 ? 12.624 -14.550 -7.782 1.00 95.38 76 LEU A N 1
ATOM 625 C CA . LEU A 1 76 ? 12.128 -13.180 -7.654 1.00 95.38 76 LEU A CA 1
ATOM 626 C C . LEU A 1 76 ? 11.173 -12.999 -6.460 1.00 95.38 76 LEU A C 1
ATOM 628 O O . LEU A 1 76 ? 10.482 -11.990 -6.367 1.00 95.38 76 LEU A O 1
ATOM 632 N N . ALA A 1 77 ? 11.097 -13.945 -5.523 1.00 94.62 77 ALA A N 1
ATOM 633 C CA . ALA A 1 77 ? 10.172 -13.870 -4.388 1.00 94.62 77 ALA A CA 1
ATOM 634 C C . ALA A 1 77 ? 10.408 -12.668 -3.462 1.00 94.62 77 ALA A C 1
ATOM 636 O O . ALA A 1 77 ? 9.459 -12.148 -2.874 1.00 94.62 77 ALA A O 1
ATOM 637 N N . LEU A 1 78 ? 11.668 -12.242 -3.331 1.00 92.25 78 LEU A N 1
ATOM 638 C CA . LEU A 1 78 ? 12.072 -11.030 -2.608 1.00 92.25 78 LEU A CA 1
ATOM 639 C C . LEU A 1 78 ? 12.245 -9.817 -3.534 1.00 92.25 78 LEU A C 1
ATOM 641 O O . LEU A 1 78 ? 12.618 -8.743 -3.067 1.00 92.25 78 LEU A O 1
ATOM 645 N N . HIS A 1 79 ? 11.976 -9.970 -4.833 1.00 93.69 79 HIS A N 1
ATOM 646 C CA . HIS A 1 79 ? 12.033 -8.868 -5.787 1.00 93.69 79 HIS A CA 1
ATOM 647 C C . HIS A 1 79 ? 10.912 -7.878 -5.491 1.00 93.69 79 HIS A C 1
ATOM 649 O O . HIS A 1 79 ? 9.740 -8.258 -5.380 1.00 93.69 79 HIS A O 1
ATOM 655 N N . THR A 1 80 ? 11.253 -6.595 -5.410 1.00 93.44 80 THR A N 1
ATOM 656 C CA . THR A 1 80 ? 10.315 -5.486 -5.201 1.00 93.44 80 THR A CA 1
ATOM 657 C C . THR A 1 80 ? 9.499 -5.237 -6.471 1.00 93.44 80 THR A C 1
ATOM 659 O O . THR A 1 80 ? 9.650 -4.237 -7.154 1.00 93.44 80 THR A O 1
ATOM 662 N N . SER A 1 81 ? 8.632 -6.186 -6.818 1.00 93.88 81 SER A N 1
ATOM 663 C CA . SER A 1 81 ? 7.921 -6.231 -8.103 1.00 93.88 81 SER A CA 1
ATOM 664 C C . SER A 1 81 ? 6.708 -5.295 -8.167 1.00 93.88 81 SER A C 1
ATOM 666 O O . SER A 1 81 ? 6.211 -5.007 -9.252 1.00 93.88 81 SER A O 1
ATOM 668 N N . ALA A 1 82 ? 6.178 -4.891 -7.006 1.00 97.19 82 ALA A N 1
ATOM 669 C CA . ALA A 1 82 ? 4.954 -4.102 -6.860 1.00 97.19 82 ALA A CA 1
ATOM 670 C C . ALA A 1 82 ? 3.740 -4.634 -7.658 1.00 97.19 82 ALA A C 1
ATOM 672 O O . ALA A 1 82 ? 2.928 -3.866 -8.178 1.00 97.19 82 ALA A O 1
ATOM 673 N N . LEU A 1 83 ? 3.581 -5.964 -7.724 1.00 98.00 83 LEU A N 1
ATOM 674 C CA . LEU A 1 83 ? 2.561 -6.670 -8.517 1.00 98.00 83 LEU A CA 1
ATOM 675 C C . LEU A 1 83 ? 1.120 -6.237 -8.230 1.00 98.00 83 LEU A C 1
ATOM 677 O O . LEU A 1 83 ? 0.257 -6.406 -9.090 1.00 98.00 83 LEU A O 1
ATOM 681 N N . PHE A 1 84 ? 0.840 -5.653 -7.062 1.00 98.12 84 PHE A N 1
ATOM 682 C CA . PHE A 1 84 ? -0.470 -5.065 -6.772 1.00 98.12 84 PHE A CA 1
ATOM 683 C C . PHE A 1 84 ? -0.915 -4.051 -7.840 1.00 98.12 84 PHE A C 1
ATOM 685 O O . PHE A 1 84 ? -2.098 -3.979 -8.171 1.00 98.12 84 PHE A O 1
ATOM 692 N N . TRP A 1 85 ? 0.024 -3.294 -8.412 1.00 98.38 85 TRP A N 1
ATOM 693 C CA . TRP A 1 85 ? -0.271 -2.290 -9.430 1.00 98.38 85 TRP A CA 1
ATOM 694 C C . TRP A 1 85 ? -0.418 -2.853 -10.841 1.00 98.38 85 TRP A C 1
ATOM 696 O O . TRP A 1 85 ? -0.879 -2.125 -11.719 1.00 98.38 85 TRP A O 1
ATOM 706 N N . LEU A 1 86 ? -0.085 -4.128 -11.073 1.00 98.25 86 LEU A N 1
ATOM 707 C CA . LEU A 1 86 ? -0.106 -4.741 -12.403 1.00 98.25 86 LEU A CA 1
ATOM 708 C C . LEU A 1 86 ? -1.453 -4.567 -13.134 1.00 98.25 86 LEU A C 1
ATOM 710 O O . LEU A 1 86 ? -1.420 -4.203 -14.309 1.00 98.25 86 LEU A O 1
ATOM 714 N N . PRO A 1 87 ? -2.635 -4.748 -12.501 1.00 98.25 87 PRO A N 1
ATOM 715 C CA . PRO A 1 87 ? -3.908 -4.551 -13.196 1.00 98.25 87 PRO A CA 1
ATOM 716 C C . PRO A 1 87 ? -4.130 -3.101 -13.644 1.00 98.25 87 PRO A C 1
ATOM 718 O O . PRO A 1 87 ? -4.611 -2.861 -14.750 1.00 98.25 87 PRO A O 1
ATOM 721 N N . LEU A 1 88 ? -3.761 -2.130 -12.800 1.00 98.31 88 LEU A N 1
ATOM 722 C CA . LEU A 1 88 ? -3.869 -0.710 -13.136 1.00 98.31 88 LEU A CA 1
ATOM 723 C C . LEU A 1 88 ? -2.870 -0.339 -14.234 1.00 98.31 88 LEU A C 1
ATOM 725 O O . LEU A 1 88 ? -3.238 0.343 -15.187 1.00 98.31 88 LEU A O 1
ATOM 729 N N . TRP A 1 89 ? -1.632 -0.823 -14.122 1.00 98.31 89 TRP A N 1
ATOM 730 C CA . TRP A 1 89 ? -0.603 -0.631 -15.131 1.00 98.31 89 TRP A CA 1
ATOM 731 C C . TRP A 1 89 ? -1.049 -1.173 -16.490 1.00 98.31 89 TRP A C 1
ATOM 733 O O . TRP A 1 89 ? -1.008 -0.438 -17.466 1.00 98.31 89 TRP A O 1
ATOM 743 N N . ALA A 1 90 ? -1.528 -2.419 -16.550 1.00 98.19 90 ALA A N 1
ATOM 744 C CA . ALA A 1 90 ? -1.938 -3.061 -17.796 1.00 98.19 90 ALA A CA 1
ATOM 745 C C . ALA A 1 90 ? -3.100 -2.319 -18.474 1.00 98.19 90 ALA A C 1
ATOM 747 O O . ALA A 1 90 ? -3.104 -2.159 -19.693 1.00 98.19 90 ALA A O 1
ATOM 748 N N . LEU A 1 91 ? -4.063 -1.826 -17.685 1.00 98.12 91 LEU A N 1
ATOM 749 C CA . LEU A 1 91 ? -5.159 -1.009 -18.200 1.00 98.12 91 LEU A CA 1
ATOM 750 C C . LEU A 1 91 ? -4.654 0.324 -18.767 1.00 98.12 91 LEU A C 1
ATOM 752 O O . LEU A 1 91 ? -5.025 0.701 -19.875 1.00 98.12 91 LEU A O 1
ATOM 756 N N . LEU A 1 92 ? -3.831 1.054 -18.012 1.00 97.69 92 LEU A N 1
ATOM 757 C CA . LEU A 1 92 ? -3.348 2.369 -18.432 1.00 97.69 92 LEU A CA 1
ATOM 758 C C . LEU A 1 92 ? -2.336 2.281 -19.578 1.00 97.69 92 LEU A C 1
ATOM 760 O O . LEU A 1 92 ? -2.341 3.144 -20.451 1.00 97.69 92 LEU A O 1
ATOM 764 N N . GLU A 1 93 ? -1.496 1.247 -19.607 1.00 97.44 93 GLU A N 1
ATOM 765 C CA . GLU A 1 93 ? -0.490 1.049 -20.651 1.00 97.44 93 GLU A CA 1
ATOM 766 C C . GLU A 1 93 ? -1.154 0.785 -22.002 1.00 97.44 93 GLU A C 1
ATOM 768 O O . GLU A 1 93 ? -0.781 1.422 -22.985 1.00 97.44 93 GLU A O 1
ATOM 773 N N . ALA A 1 94 ? -2.214 -0.026 -22.034 1.00 97.06 94 ALA A N 1
ATOM 774 C CA . ALA A 1 94 ? -2.996 -0.257 -23.245 1.00 97.06 94 ALA A CA 1
ATOM 775 C C . ALA A 1 94 ? -3.691 1.014 -23.775 1.00 97.06 94 ALA A C 1
ATOM 777 O O . ALA A 1 94 ? -3.909 1.140 -24.978 1.00 97.06 94 ALA A O 1
ATOM 778 N N . LEU A 1 95 ? -4.058 1.950 -22.892 1.00 97.31 95 LEU A N 1
ATOM 779 C CA . LEU A 1 95 ? -4.798 3.163 -23.259 1.00 97.31 95 LEU A CA 1
ATOM 780 C C . LEU A 1 95 ? -3.897 4.350 -23.602 1.00 97.31 95 LEU A C 1
ATOM 782 O O . LEU A 1 95 ? -4.256 5.176 -24.438 1.00 97.31 95 LEU A O 1
ATOM 786 N N . ALA A 1 96 ? -2.769 4.475 -22.911 1.00 96.69 96 ALA A N 1
ATOM 787 C CA . ALA A 1 96 ? -1.979 5.696 -22.895 1.00 96.69 96 ALA A CA 1
ATOM 788 C C . ALA A 1 96 ? -0.469 5.441 -23.023 1.00 96.69 96 ALA A C 1
ATOM 790 O O . ALA A 1 96 ? 0.294 6.398 -23.091 1.00 96.69 96 ALA A O 1
ATOM 791 N N . GLY A 1 97 ? -0.018 4.188 -23.076 1.00 95.69 97 GLY A N 1
ATOM 792 C CA . GLY A 1 97 ? 1.396 3.833 -23.120 1.00 95.69 97 G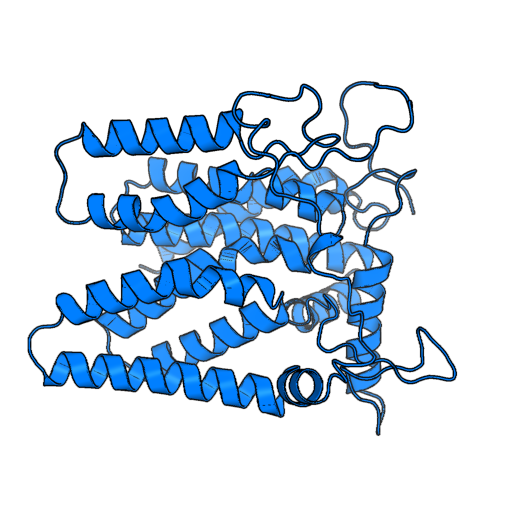LY A CA 1
ATOM 793 C C . GLY A 1 97 ? 2.046 3.721 -21.738 1.00 95.69 97 GLY A C 1
ATOM 794 O O . GLY A 1 97 ? 1.499 4.113 -20.705 1.00 95.69 97 GLY A O 1
ATOM 795 N N . THR A 1 98 ? 3.247 3.150 -21.722 1.00 94.00 98 THR A N 1
ATOM 796 C CA . THR A 1 98 ? 3.948 2.716 -20.506 1.00 94.00 98 THR A CA 1
ATOM 797 C C . THR A 1 98 ? 4.251 3.846 -19.523 1.00 94.00 98 THR A C 1
ATOM 799 O O . THR A 1 98 ? 4.047 3.682 -18.320 1.00 94.00 98 THR A O 1
ATOM 802 N N . LEU A 1 99 ? 4.729 4.990 -20.017 1.00 94.06 99 LEU A N 1
ATOM 803 C CA . LEU A 1 99 ? 5.102 6.128 -19.170 1.00 94.06 99 LEU A CA 1
ATOM 804 C C . LEU A 1 99 ? 3.880 6.723 -18.470 1.00 94.06 99 LEU A C 1
ATOM 806 O O . LEU A 1 99 ? 3.881 6.920 -17.253 1.00 94.06 99 LEU A O 1
ATOM 810 N N . ASN A 1 100 ? 2.796 6.901 -19.226 1.00 95.19 100 ASN A N 1
ATOM 811 C CA . ASN A 1 100 ? 1.512 7.358 -18.705 1.00 95.19 100 ASN A CA 1
ATOM 812 C C . ASN A 1 100 ? 0.965 6.394 -17.648 1.00 95.19 100 ASN A C 1
ATOM 814 O O . ASN A 1 100 ? 0.435 6.840 -16.631 1.00 95.19 100 ASN A O 1
ATOM 818 N N . ALA A 1 101 ? 1.135 5.085 -17.849 1.00 96.62 101 ALA A N 1
ATOM 819 C CA . ALA A 1 101 ? 0.717 4.077 -16.885 1.00 96.62 101 ALA A CA 1
ATOM 820 C C . ALA A 1 101 ? 1.459 4.196 -15.548 1.00 96.62 101 ALA A C 1
ATOM 822 O O . ALA A 1 101 ? 0.821 4.204 -14.495 1.00 96.62 101 ALA A O 1
ATOM 823 N N . LEU A 1 102 ? 2.787 4.347 -15.577 1.00 95.44 102 LEU A N 1
ATOM 824 C CA . LEU A 1 102 ? 3.585 4.511 -14.360 1.00 95.44 102 LEU A CA 1
ATOM 825 C C . LEU A 1 102 ? 3.262 5.825 -13.641 1.00 95.44 102 LEU A C 1
ATOM 827 O O . LEU A 1 102 ? 2.965 5.809 -12.447 1.00 95.44 102 LEU A O 1
ATOM 831 N N . ASN A 1 103 ? 3.201 6.946 -14.363 1.00 96.38 103 ASN A N 1
ATOM 832 C CA . ASN A 1 103 ? 2.795 8.235 -13.795 1.00 96.38 103 ASN A CA 1
ATOM 833 C C . ASN A 1 103 ? 1.379 8.181 -13.190 1.00 96.38 103 ASN A C 1
ATOM 835 O O . ASN A 1 103 ? 1.126 8.736 -12.116 1.00 96.38 103 ASN A O 1
ATOM 839 N N . GLY A 1 104 ? 0.463 7.458 -13.838 1.00 97.19 104 GLY A N 1
ATOM 840 C CA . GLY A 1 104 ? -0.886 7.212 -13.340 1.00 97.19 104 GLY A CA 1
ATOM 841 C C . GLY A 1 104 ? -0.912 6.432 -12.023 1.00 97.19 104 GLY A C 1
ATOM 842 O O . GLY A 1 104 ? -1.692 6.777 -11.136 1.00 97.19 104 GLY A O 1
ATOM 843 N N . ILE A 1 105 ? -0.033 5.440 -11.844 1.00 97.75 105 ILE A N 1
ATOM 844 C CA . ILE A 1 105 ? 0.109 4.709 -10.572 1.00 97.75 105 ILE A CA 1
ATOM 845 C C . ILE A 1 105 ? 0.526 5.656 -9.448 1.00 97.75 105 ILE A C 1
ATOM 847 O O . ILE A 1 105 ? -0.109 5.653 -8.393 1.00 97.75 105 ILE A O 1
ATOM 851 N N . PHE A 1 106 ? 1.533 6.507 -9.671 1.00 97.44 106 PHE A N 1
ATOM 852 C CA . PHE A 1 106 ? 1.957 7.497 -8.675 1.00 97.44 106 PHE A CA 1
ATOM 853 C C . PHE A 1 106 ? 0.810 8.435 -8.294 1.00 97.44 106 PHE A C 1
ATOM 855 O O . PHE A 1 106 ? 0.551 8.653 -7.109 1.00 97.44 106 PHE A O 1
ATOM 862 N N . TRP A 1 107 ? 0.058 8.929 -9.279 1.00 98.12 107 TRP A N 1
ATOM 863 C CA . TRP A 1 107 ? -1.111 9.770 -9.032 1.00 98.12 107 TRP A CA 1
ATOM 864 C C . TRP A 1 107 ? -2.180 9.066 -8.189 1.00 98.12 107 TRP A C 1
ATOM 866 O O . TRP A 1 107 ? -2.655 9.628 -7.194 1.00 98.12 107 TRP A O 1
ATOM 876 N N . VAL A 1 108 ? -2.527 7.823 -8.530 1.00 98.56 108 VAL A N 1
ATOM 877 C CA . VAL A 1 108 ? -3.493 7.023 -7.767 1.00 98.56 108 VAL A CA 1
ATOM 878 C C . VAL A 1 108 ? -2.983 6.767 -6.348 1.00 98.56 108 VAL A C 1
ATOM 880 O O . VAL A 1 108 ? -3.733 6.961 -5.391 1.00 98.56 108 VAL A O 1
ATOM 883 N N . ALA A 1 109 ? -1.712 6.409 -6.179 1.00 98.31 109 ALA A N 1
ATOM 884 C CA . ALA A 1 109 ? -1.114 6.131 -4.878 1.00 98.31 109 ALA A CA 1
ATOM 885 C C . ALA A 1 109 ? -1.102 7.360 -3.951 1.00 98.31 109 ALA A C 1
ATOM 887 O O . ALA A 1 109 ? -1.485 7.253 -2.782 1.00 98.31 109 ALA A O 1
ATOM 888 N N . PHE A 1 110 ? -0.744 8.542 -4.467 1.00 98.25 110 PHE A N 1
ATOM 889 C CA . PHE A 1 110 ? -0.826 9.806 -3.723 1.00 98.25 110 PHE A CA 1
ATOM 890 C C . PHE A 1 110 ? -2.271 10.091 -3.294 1.00 98.25 110 PHE A C 1
ATOM 892 O O . PHE A 1 110 ? -2.548 10.320 -2.113 1.00 98.25 110 PHE A O 1
ATOM 899 N N . SER A 1 111 ? -3.209 9.984 -4.236 1.00 98.56 111 SER A N 1
ATOM 900 C CA . SER A 1 111 ? -4.634 10.231 -3.996 1.00 98.56 111 SER A CA 1
ATOM 901 C C . SER A 1 111 ? -5.202 9.310 -2.914 1.00 98.56 111 SER A C 1
ATOM 903 O O . SER A 1 111 ? -5.850 9.772 -1.970 1.00 98.56 111 SER A O 1
ATOM 905 N N . LEU A 1 112 ? -4.920 8.005 -3.015 1.00 98.25 112 LEU A N 1
ATOM 906 C CA . LEU A 1 112 ? -5.338 7.001 -2.039 1.00 98.25 112 LEU A CA 1
ATOM 907 C C . LEU A 1 112 ? -4.697 7.238 -0.672 1.00 98.25 112 LEU A C 1
ATOM 909 O O . LEU A 1 112 ? -5.378 7.070 0.339 1.00 98.25 112 LEU A O 1
ATOM 913 N N . THR A 1 113 ? -3.434 7.664 -0.614 1.00 98.25 113 THR A N 1
ATOM 914 C CA . THR A 1 113 ? -2.724 7.939 0.648 1.00 98.25 113 THR A CA 1
ATOM 915 C C . THR A 1 113 ? -3.371 9.090 1.407 1.00 98.25 113 THR A C 1
ATOM 917 O O . THR A 1 113 ? -3.707 8.938 2.583 1.00 98.25 113 THR A O 1
ATOM 920 N N . GLY A 1 114 ? -3.639 10.211 0.733 1.00 97.38 114 GLY A N 1
ATOM 921 C CA . GLY A 1 114 ? -4.317 11.341 1.365 1.00 97.38 114 GLY A CA 1
ATOM 922 C C . GLY A 1 114 ? -5.748 11.006 1.787 1.00 97.38 114 GLY A C 1
ATOM 923 O O . GLY A 1 114 ? -6.143 11.247 2.932 1.00 97.38 114 GLY A O 1
ATOM 924 N N . TRP A 1 115 ? -6.514 10.377 0.892 1.00 98.25 115 TRP A N 1
ATOM 925 C CA . TRP A 1 115 ? -7.914 10.036 1.138 1.00 98.25 115 TRP A CA 1
ATOM 926 C C . TRP A 1 115 ? -8.105 9.013 2.262 1.00 98.25 115 TRP A C 1
ATOM 928 O O . TRP A 1 115 ? -8.963 9.203 3.128 1.00 98.25 115 TRP A O 1
ATOM 938 N N . SER A 1 116 ? -7.316 7.939 2.280 1.00 98.19 116 SER A N 1
ATOM 939 C CA . SER A 1 116 ? -7.424 6.893 3.302 1.00 98.19 116 SER A CA 1
ATOM 940 C C . SER A 1 116 ? -7.052 7.417 4.688 1.00 98.19 116 SER A C 1
ATOM 942 O O . SER A 1 116 ? -7.758 7.134 5.657 1.00 98.19 116 SER A O 1
ATOM 944 N N . MET A 1 117 ? -6.017 8.256 4.790 1.00 97.06 117 MET A N 1
ATOM 945 C CA . MET A 1 117 ? -5.653 8.907 6.048 1.00 97.06 117 MET A CA 1
ATOM 946 C C . MET A 1 117 ? -6.729 9.888 6.516 1.00 97.06 117 MET A C 1
ATOM 948 O O . MET A 1 117 ? -7.115 9.871 7.685 1.00 97.06 117 MET A O 1
ATOM 952 N N . TYR A 1 118 ? -7.292 10.691 5.611 1.00 96.25 118 TYR A N 1
ATOM 953 C CA . TYR A 1 118 ? -8.460 11.511 5.924 1.00 96.25 118 TYR A CA 1
ATOM 954 C C . TYR A 1 118 ? -9.614 10.660 6.468 1.00 96.25 118 TYR A C 1
ATOM 956 O O . TYR A 1 118 ? -10.191 10.990 7.505 1.00 96.25 118 TYR A O 1
ATOM 964 N N . ALA A 1 119 ? -9.943 9.551 5.800 1.00 96.50 119 ALA A N 1
ATOM 965 C CA . ALA A 1 119 ? -11.031 8.667 6.202 1.00 96.50 119 ALA A CA 1
ATOM 966 C C . ALA A 1 119 ? -10.780 8.049 7.587 1.00 96.50 119 ALA A C 1
ATOM 968 O O . ALA A 1 119 ? -11.701 8.015 8.406 1.00 96.50 119 ALA A O 1
ATOM 969 N N . LEU A 1 120 ? -9.541 7.639 7.878 1.00 94.56 120 LEU A N 1
ATOM 970 C CA . LEU A 1 120 ? -9.124 7.160 9.196 1.00 94.56 120 LEU A CA 1
ATOM 971 C C . LEU A 1 120 ? -9.285 8.246 10.267 1.00 94.56 120 LEU A C 1
ATOM 973 O O . LEU A 1 120 ? -9.917 8.010 11.292 1.00 94.56 120 LEU A O 1
ATOM 977 N N . LEU A 1 121 ? -8.805 9.465 10.020 1.00 92.38 121 LEU A N 1
ATOM 978 C CA . LEU A 1 121 ? -8.945 10.573 10.970 1.00 92.38 121 LEU A CA 1
ATOM 979 C C . LEU A 1 121 ? -10.414 10.936 11.215 1.00 92.38 121 LEU A C 1
ATOM 981 O O . LEU A 1 121 ? -10.812 11.197 12.350 1.00 92.38 121 LEU A O 1
ATOM 985 N N . ARG A 1 122 ? -11.256 10.907 10.175 1.00 93.38 122 ARG A N 1
ATOM 986 C CA . ARG A 1 122 ? -12.705 11.097 10.333 1.00 93.38 122 ARG A CA 1
ATOM 987 C C . ARG A 1 122 ? -13.352 9.980 11.141 1.00 93.38 122 ARG A C 1
ATOM 989 O O . ARG A 1 122 ? -14.297 10.259 11.878 1.00 93.38 122 ARG A O 1
ATOM 996 N N . ARG A 1 123 ? -12.847 8.750 11.025 1.00 90.88 123 ARG A N 1
ATOM 997 C CA . ARG A 1 123 ? -13.278 7.602 11.831 1.00 90.88 123 ARG A CA 1
ATOM 998 C C . ARG A 1 123 ? -12.962 7.790 13.313 1.00 90.88 123 ARG A C 1
ATOM 1000 O O . ARG A 1 123 ? -13.795 7.453 14.144 1.00 90.88 123 ARG A O 1
ATOM 1007 N N . GLU A 1 124 ? -11.832 8.418 13.612 1.00 88.44 124 GLU A N 1
ATOM 1008 C CA . GLU A 1 124 ? -11.415 8.833 14.958 1.00 88.44 124 GLU A CA 1
ATOM 1009 C C . GLU A 1 124 ? -12.024 10.186 15.389 1.00 88.44 124 GLU A C 1
ATOM 1011 O O . GLU A 1 124 ? -11.517 10.856 16.288 1.00 88.44 124 GLU A O 1
ATOM 1016 N N . GLU A 1 125 ? -13.111 10.614 14.737 1.00 89.94 125 GLU A N 1
ATOM 1017 C CA . GLU A 1 125 ? -13.877 11.827 15.052 1.00 89.94 125 GLU A CA 1
ATOM 1018 C C . GLU A 1 125 ? -13.095 13.155 14.929 1.00 89.94 125 GLU A C 1
ATOM 1020 O O . GLU A 1 125 ? -13.568 14.205 15.369 1.00 89.94 125 GLU A O 1
ATOM 1025 N N . VAL A 1 126 ? -11.933 13.172 14.266 1.00 85.81 126 VAL A N 1
ATOM 1026 C CA . VAL A 1 126 ? -11.131 14.390 14.043 1.00 85.81 126 VAL A CA 1
ATOM 1027 C C . VAL A 1 126 ? -11.851 15.329 13.078 1.00 85.81 126 VAL A C 1
ATOM 1029 O O . VAL A 1 126 ? -12.187 14.917 11.973 1.00 85.81 126 VAL A O 1
ATOM 1032 N N . GLY A 1 127 ? -12.077 16.594 13.449 1.00 86.12 127 GLY A N 1
ATOM 1033 C CA . GLY A 1 127 ? -12.813 17.563 12.620 1.00 86.12 127 GLY A CA 1
ATOM 1034 C C . GLY A 1 127 ? -12.308 17.667 11.169 1.00 86.12 127 GLY A C 1
ATOM 1035 O O . GLY A 1 127 ? -11.118 17.518 10.909 1.00 86.12 127 GLY A O 1
ATOM 1036 N N . HIS A 1 128 ? -13.213 17.945 10.221 1.00 92.00 128 HIS A N 1
ATOM 1037 C CA . HIS A 1 128 ? -12.947 17.859 8.775 1.00 92.00 128 HIS A CA 1
ATOM 1038 C C . HIS A 1 128 ? -11.695 18.617 8.310 1.00 92.00 128 HIS A C 1
ATOM 1040 O O . HIS A 1 128 ? -10.912 18.054 7.555 1.00 92.00 128 HIS A O 1
ATOM 1046 N N . GLY A 1 129 ? -11.481 19.852 8.780 1.00 90.25 129 GLY A N 1
ATOM 1047 C CA . GLY A 1 129 ? -10.302 20.641 8.407 1.00 90.25 129 GLY A CA 1
ATOM 1048 C C . GLY A 1 129 ? -8.988 19.998 8.859 1.00 90.25 129 GLY A C 1
ATOM 1049 O O . GLY A 1 129 ? -8.068 19.852 8.063 1.00 90.25 129 GLY A O 1
ATOM 1050 N N . LEU A 1 130 ? -8.921 19.527 10.108 1.00 87.75 130 LEU A N 1
ATOM 1051 C CA . LEU A 1 130 ? -7.735 18.831 10.622 1.00 87.75 130 LEU A CA 1
ATOM 1052 C C . LEU A 1 130 ? -7.526 17.472 9.948 1.00 87.75 130 LEU A C 1
ATOM 1054 O O . LEU A 1 130 ? -6.390 17.093 9.689 1.00 87.75 130 LEU A O 1
ATOM 1058 N N . ALA A 1 131 ? -8.605 16.755 9.626 1.00 89.50 131 ALA A N 1
ATOM 1059 C CA . ALA A 1 131 ? -8.512 15.516 8.863 1.00 89.50 131 ALA A CA 1
ATOM 1060 C C . ALA A 1 131 ? -7.973 15.766 7.443 1.00 89.50 131 ALA A C 1
ATOM 1062 O O . ALA A 1 131 ? -7.153 14.985 6.967 1.00 89.50 131 ALA A O 1
ATOM 1063 N N . LEU A 1 132 ? -8.390 16.863 6.789 1.00 93.81 132 LEU A N 1
ATOM 1064 C CA . LEU A 1 132 ? -7.872 17.259 5.475 1.00 93.81 132 LEU A CA 1
ATOM 1065 C C . LEU A 1 132 ? -6.368 17.551 5.537 1.00 93.81 132 LEU A C 1
ATOM 1067 O O . LEU A 1 132 ? -5.601 17.028 4.729 1.00 93.81 132 LEU A O 1
ATOM 1071 N N . VAL A 1 133 ? -5.944 18.327 6.538 1.00 91.44 133 VAL A N 1
ATOM 1072 C CA . VAL A 1 133 ? -4.525 18.619 6.783 1.00 91.44 133 VAL A CA 1
ATOM 1073 C C . VAL A 1 133 ? -3.740 17.340 7.075 1.00 91.44 133 VAL A C 1
ATOM 1075 O O . VAL A 1 133 ? -2.657 17.166 6.534 1.00 91.44 133 VAL A O 1
ATOM 1078 N N . GLY A 1 134 ? -4.281 16.416 7.873 1.00 87.94 134 GLY A N 1
ATOM 1079 C CA . GLY A 1 134 ? -3.610 15.155 8.193 1.00 87.94 134 GLY A CA 1
ATOM 1080 C C . GLY A 1 134 ? -3.436 14.230 6.986 1.00 87.94 134 GLY A C 1
ATOM 1081 O O . GLY A 1 134 ? -2.367 13.649 6.813 1.00 87.94 134 GLY A O 1
ATOM 1082 N N . GLY A 1 135 ? -4.445 14.127 6.115 1.00 95.12 135 GLY A N 1
ATOM 1083 C CA . GLY A 1 135 ? -4.297 13.388 4.860 1.00 95.12 135 GLY A CA 1
ATOM 1084 C C . GLY A 1 135 ? -3.325 14.064 3.892 1.00 95.12 135 GLY A C 1
ATOM 1085 O O . GLY A 1 135 ? -2.510 13.381 3.279 1.00 95.12 135 GLY A O 1
ATOM 1086 N N . LEU A 1 136 ? -3.332 15.402 3.818 1.00 94.25 136 LEU A N 1
ATOM 1087 C CA . LEU A 1 136 ? -2.363 16.149 3.013 1.00 94.25 136 LEU A CA 1
ATOM 1088 C C . LEU A 1 136 ? -0.943 15.891 3.517 1.00 94.25 136 LEU A C 1
ATOM 1090 O O . LEU A 1 136 ? -0.084 15.530 2.724 1.00 94.25 136 LEU A O 1
ATOM 1094 N N . ALA A 1 137 ? -0.733 15.981 4.831 1.00 89.00 137 ALA A N 1
ATOM 1095 C CA . ALA A 1 137 ? 0.558 15.752 5.459 1.00 89.00 137 ALA A CA 1
ATOM 1096 C C . ALA A 1 137 ? 1.127 14.363 5.139 1.00 89.00 137 ALA A C 1
ATOM 1098 O O . ALA A 1 137 ? 2.309 14.273 4.826 1.00 89.00 137 ALA A O 1
ATOM 1099 N N . LEU A 1 138 ? 0.306 13.300 5.174 1.00 91.31 138 LEU A N 1
ATOM 1100 C CA . LEU A 1 138 ? 0.762 11.949 4.823 1.00 91.31 138 LEU A CA 1
ATOM 1101 C C . LEU A 1 138 ? 1.074 11.817 3.321 1.00 91.31 138 LEU A C 1
ATOM 1103 O O . LEU A 1 138 ? 2.115 11.274 2.950 1.00 91.31 138 LEU A O 1
ATOM 1107 N N . MET A 1 139 ? 0.190 12.337 2.463 1.00 95.50 139 MET A N 1
ATOM 1108 C CA . MET A 1 139 ? 0.352 12.312 1.005 1.00 95.50 139 MET A CA 1
ATOM 1109 C C . MET A 1 139 ? 1.617 13.047 0.547 1.00 95.50 139 MET A C 1
ATOM 1111 O O . MET A 1 139 ? 2.259 12.616 -0.403 1.00 95.50 139 MET A O 1
ATOM 1115 N N . THR A 1 140 ? 1.983 14.141 1.216 1.00 90.44 140 THR A N 1
ATOM 1116 C CA . THR A 1 140 ? 3.155 14.962 0.878 1.00 90.44 140 THR A CA 1
ATOM 1117 C C . THR A 1 140 ? 4.373 14.641 1.738 1.00 90.44 140 THR A C 1
ATOM 1119 O O . THR A 1 140 ? 5.258 15.485 1.885 1.00 90.44 140 THR A O 1
ATOM 1122 N N . THR A 1 141 ? 4.425 13.459 2.357 1.00 85.38 141 THR A N 1
ATOM 1123 C CA . THR A 1 141 ? 5.614 13.059 3.119 1.00 85.38 141 THR A CA 1
ATOM 1124 C C . THR A 1 141 ? 6.848 12.985 2.215 1.00 85.38 141 THR A C 1
ATOM 1126 O O . THR A 1 141 ? 6.726 12.643 1.034 1.00 85.38 141 THR A O 1
ATOM 1129 N N . PRO A 1 142 ? 8.056 13.227 2.762 1.00 83.81 142 PRO A N 1
ATOM 1130 C CA . PRO A 1 142 ? 9.300 13.028 2.024 1.00 83.81 142 PRO A CA 1
ATOM 1131 C C . PRO A 1 142 ? 9.409 11.631 1.410 1.00 83.81 142 PRO A C 1
ATOM 1133 O O . PRO A 1 142 ? 9.903 11.513 0.299 1.00 83.81 142 PRO A O 1
ATOM 1136 N N . LEU A 1 143 ? 8.885 10.595 2.080 1.00 84.81 143 LEU A N 1
ATOM 1137 C CA . LEU A 1 143 ? 8.843 9.230 1.548 1.00 84.81 143 LEU A CA 1
ATOM 1138 C C . LEU A 1 143 ? 8.045 9.134 0.240 1.00 84.81 143 LEU A C 1
ATOM 1140 O O . LEU A 1 143 ? 8.523 8.525 -0.706 1.00 84.81 143 LEU A O 1
ATOM 1144 N N . MET A 1 144 ? 6.857 9.744 0.161 1.00 93.50 144 MET A N 1
ATOM 1145 C CA . MET A 1 144 ? 6.029 9.700 -1.054 1.00 93.50 144 MET A CA 1
ATOM 1146 C C . MET A 1 144 ? 6.720 10.399 -2.231 1.00 93.50 144 MET A C 1
ATOM 1148 O O . MET A 1 144 ? 6.726 9.880 -3.346 1.00 93.50 144 MET A O 1
ATOM 1152 N N . PHE A 1 145 ? 7.348 11.553 -1.984 1.00 89.88 145 PHE A N 1
ATOM 1153 C CA . PHE A 1 145 ? 8.115 12.260 -3.013 1.00 89.88 145 PHE A CA 1
ATOM 1154 C C . PHE A 1 145 ? 9.409 11.545 -3.386 1.00 89.88 145 PHE A C 1
ATOM 1156 O O . PHE A 1 145 ? 9.746 11.508 -4.563 1.00 89.88 145 PHE A O 1
ATOM 1163 N N . TYR A 1 146 ? 10.109 10.956 -2.417 1.00 87.38 146 TYR A N 1
ATOM 1164 C CA . TYR A 1 146 ? 11.271 10.108 -2.662 1.00 87.38 146 TYR A CA 1
ATOM 1165 C C . TYR A 1 146 ? 10.881 8.923 -3.544 1.00 87.38 146 TYR A C 1
ATOM 1167 O O . TYR A 1 146 ? 11.540 8.654 -4.543 1.00 87.38 146 TYR A O 1
ATOM 1175 N N . ALA A 1 147 ? 9.765 8.270 -3.226 1.00 92.12 147 ALA A N 1
ATOM 1176 C CA . ALA A 1 147 ? 9.297 7.128 -3.983 1.00 92.12 147 ALA A CA 1
ATOM 1177 C C . ALA A 1 147 ? 8.928 7.500 -5.427 1.00 92.12 147 ALA A C 1
ATOM 1179 O O . ALA A 1 147 ? 9.309 6.808 -6.367 1.00 92.12 147 ALA A O 1
ATOM 1180 N N . ALA A 1 148 ? 8.257 8.641 -5.619 1.00 93.88 148 ALA A N 1
ATOM 1181 C CA . ALA A 1 148 ? 8.011 9.187 -6.950 1.00 93.88 148 ALA A CA 1
ATOM 1182 C C . ALA A 1 148 ? 9.319 9.517 -7.684 1.00 93.88 148 ALA A C 1
ATOM 1184 O O . ALA A 1 148 ? 9.506 9.079 -8.813 1.00 93.88 148 ALA A O 1
ATOM 1185 N N . TRP A 1 149 ? 10.238 10.241 -7.037 1.00 91.19 149 TRP A N 1
ATOM 1186 C CA . TRP A 1 149 ? 11.520 10.665 -7.610 1.00 91.19 149 TRP A CA 1
ATOM 1187 C C . TRP A 1 149 ? 12.361 9.492 -8.119 1.00 91.19 149 TRP A C 1
ATOM 1189 O O . TRP A 1 149 ? 12.896 9.546 -9.223 1.00 91.19 149 TRP A O 1
ATOM 1199 N N . TRP A 1 150 ? 12.447 8.421 -7.330 1.00 92.50 150 TRP A N 1
ATOM 1200 C CA . TRP A 1 150 ? 13.202 7.215 -7.672 1.00 92.50 150 TRP A CA 1
ATOM 1201 C C . TRP A 1 150 ? 12.402 6.205 -8.494 1.00 92.50 150 TRP A C 1
ATOM 1203 O O . TRP A 1 150 ? 12.931 5.156 -8.834 1.00 92.50 150 TRP A O 1
ATOM 1213 N N . ASN A 1 151 ? 11.152 6.515 -8.850 1.00 94.12 151 ASN A N 1
ATOM 1214 C CA . ASN A 1 151 ? 10.228 5.607 -9.531 1.00 94.12 151 ASN A CA 1
ATOM 1215 C C . ASN A 1 151 ? 10.011 4.272 -8.789 1.00 94.12 151 ASN A C 1
ATOM 1217 O O . ASN A 1 151 ? 9.676 3.258 -9.398 1.00 94.12 151 ASN A O 1
ATOM 1221 N N . THR A 1 152 ? 10.112 4.276 -7.458 1.00 94.81 152 THR A N 1
ATOM 1222 C CA . THR A 1 152 ? 9.909 3.097 -6.608 1.00 94.81 152 THR A CA 1
ATOM 1223 C C . THR A 1 152 ? 8.428 2.874 -6.318 1.00 94.81 152 THR A C 1
ATOM 1225 O O . THR A 1 152 ? 7.880 3.257 -5.281 1.00 94.81 152 THR A O 1
ATOM 1228 N N . SER A 1 153 ? 7.734 2.248 -7.273 1.00 95.81 153 SER A N 1
ATOM 1229 C CA . SER A 1 153 ? 6.282 2.019 -7.176 1.00 95.81 153 SER A CA 1
ATOM 1230 C C . SER A 1 153 ? 5.873 1.050 -6.051 1.00 95.81 153 SER A C 1
ATOM 1232 O O . SER A 1 153 ? 4.721 1.056 -5.607 1.00 95.81 153 SER A O 1
ATOM 1234 N N . ASN A 1 154 ? 6.822 0.272 -5.527 1.00 96.25 154 ASN A N 1
ATOM 1235 C CA . ASN A 1 154 ? 6.654 -0.509 -4.304 1.00 96.25 154 ASN A CA 1
ATOM 1236 C C . ASN A 1 154 ? 6.545 0.376 -3.049 1.00 96.25 154 ASN A C 1
ATOM 1238 O O . ASN A 1 154 ? 5.845 -0.005 -2.126 1.00 96.25 154 ASN A O 1
ATOM 1242 N N . LEU A 1 155 ? 7.167 1.562 -2.998 1.00 95.38 155 LEU A N 1
ATOM 1243 C CA . LEU A 1 155 ? 7.197 2.408 -1.793 1.00 95.38 155 LEU A CA 1
ATOM 1244 C C . LEU A 1 155 ? 6.017 3.388 -1.675 1.00 95.38 155 LEU A C 1
ATOM 1246 O O . LEU A 1 155 ? 5.765 3.926 -0.594 1.00 95.38 155 LEU A O 1
ATOM 1250 N N . VAL A 1 156 ? 5.247 3.603 -2.746 1.00 95.44 156 VAL A N 1
ATOM 1251 C CA . VAL A 1 156 ? 4.094 4.530 -2.740 1.00 95.44 156 VAL A CA 1
ATOM 1252 C C . VAL A 1 156 ? 2.811 3.951 -2.139 1.00 95.44 156 VAL A C 1
ATOM 1254 O O . VAL A 1 156 ? 1.820 4.662 -1.975 1.00 95.44 156 VAL A O 1
ATOM 1257 N N . GLY A 1 157 ? 2.815 2.677 -1.753 1.00 96.06 157 GLY A N 1
ATOM 1258 C CA . GLY A 1 157 ? 1.710 1.974 -1.097 1.00 96.06 157 GLY A CA 1
ATOM 1259 C C . GLY A 1 157 ? 1.410 2.398 0.347 1.00 96.06 157 GLY A C 1
ATOM 1260 O O . GLY A 1 157 ? 0.794 1.637 1.087 1.00 96.06 157 GLY A O 1
ATOM 1261 N N . VAL A 1 158 ? 1.820 3.589 0.798 1.00 95.94 158 VAL A N 1
ATOM 1262 C CA . VAL A 1 158 ? 1.645 4.043 2.196 1.00 95.94 158 VAL A CA 1
ATOM 1263 C C . VAL A 1 158 ? 0.167 4.070 2.622 1.00 95.94 158 VAL A C 1
ATOM 1265 O O . VAL A 1 158 ? -0.137 3.898 3.805 1.00 95.94 158 VAL A O 1
ATOM 1268 N N . PHE A 1 159 ? -0.770 4.194 1.674 1.00 97.88 159 PHE A N 1
ATOM 1269 C CA . PHE A 1 159 ? -2.212 4.068 1.923 1.00 97.88 159 PHE A CA 1
ATOM 1270 C C . PHE A 1 159 ? -2.631 2.718 2.530 1.00 97.88 159 PHE A C 1
ATOM 1272 O O . PHE A 1 159 ? -3.705 2.642 3.130 1.00 97.88 159 PHE A O 1
ATOM 1279 N N . TRP A 1 160 ? -1.820 1.658 2.424 1.00 98.31 160 TRP A N 1
ATOM 1280 C CA . TRP A 1 160 ? -2.142 0.366 3.030 1.00 98.31 160 TRP A CA 1
ATOM 1281 C C . TRP A 1 160 ? -2.331 0.470 4.539 1.00 98.31 160 TRP A C 1
ATOM 1283 O O . TRP A 1 160 ? -3.272 -0.112 5.067 1.00 98.31 160 TRP A O 1
ATOM 1293 N N . TYR A 1 161 ? -1.518 1.260 5.242 1.00 97.06 161 TYR A N 1
ATOM 1294 C CA . TYR A 1 161 ? -1.620 1.388 6.696 1.00 97.06 161 TYR A CA 1
ATOM 1295 C C . TYR A 1 161 ? -2.987 1.922 7.164 1.00 97.06 161 TYR A C 1
ATOM 1297 O O . TYR A 1 161 ? -3.658 1.229 7.938 1.00 97.06 161 TYR A O 1
ATOM 1305 N N . PRO A 1 162 ? -3.470 3.094 6.703 1.00 97.25 162 PRO A N 1
ATOM 1306 C CA . PRO A 1 162 ? -4.802 3.561 7.072 1.00 97.25 162 PRO A CA 1
ATOM 1307 C C . PRO A 1 162 ? -5.924 2.669 6.524 1.00 97.25 162 PRO A C 1
ATOM 1309 O O . PRO A 1 162 ? -6.923 2.481 7.219 1.00 97.25 162 PRO A O 1
ATOM 1312 N N . VAL A 1 163 ? -5.778 2.072 5.333 1.00 98.50 163 VAL A N 1
ATOM 1313 C CA . VAL A 1 163 ? -6.778 1.138 4.781 1.00 98.50 163 VAL A CA 1
ATOM 1314 C C . VAL A 1 163 ? -6.928 -0.104 5.661 1.00 98.50 163 VAL A C 1
ATOM 1316 O O . VAL A 1 163 ? -8.052 -0.478 5.995 1.00 98.50 163 VAL A O 1
ATOM 1319 N N . LEU A 1 164 ? -5.825 -0.717 6.091 1.00 98.56 164 LEU A N 1
ATOM 1320 C CA . LEU A 1 164 ? -5.838 -1.887 6.969 1.00 98.56 164 LEU A CA 1
ATOM 1321 C C . LEU A 1 164 ? -6.500 -1.565 8.315 1.00 98.56 164 LEU A C 1
ATOM 1323 O O . LEU A 1 164 ? -7.337 -2.335 8.785 1.00 98.56 164 LEU A O 1
ATOM 1327 N N . LEU A 1 165 ? -6.205 -0.402 8.903 1.00 97.62 165 LEU A N 1
ATOM 1328 C CA . LEU A 1 165 ? -6.856 0.052 10.135 1.00 97.62 165 LEU A CA 1
ATOM 1329 C C . LEU A 1 165 ? -8.365 0.260 9.949 1.00 97.62 165 LEU A C 1
ATOM 1331 O O . LEU A 1 165 ? -9.155 -0.211 10.767 1.00 97.62 165 LEU A O 1
ATOM 1335 N N . LEU A 1 166 ? -8.777 0.910 8.857 1.00 97.75 166 LEU A N 1
ATOM 1336 C CA . LEU A 1 166 ? -10.187 1.121 8.521 1.00 97.75 166 LEU A CA 1
ATOM 1337 C C . LEU A 1 166 ? -10.937 -0.200 8.314 1.00 97.75 166 LEU A C 1
ATOM 1339 O O . LEU A 1 166 ? -12.064 -0.345 8.790 1.00 97.75 166 LEU A O 1
ATOM 1343 N N . LEU A 1 167 ? -10.329 -1.162 7.619 1.00 98.56 167 LEU A N 1
ATOM 1344 C CA . LEU A 1 167 ? -10.921 -2.474 7.361 1.00 98.56 167 LEU A CA 1
ATOM 1345 C C . LEU A 1 167 ? -11.040 -3.300 8.642 1.00 98.56 167 LEU A C 1
ATOM 1347 O O . LEU A 1 167 ? -12.124 -3.818 8.918 1.00 98.56 167 LEU A O 1
ATOM 1351 N N . TRP A 1 168 ? -9.987 -3.364 9.464 1.00 98.38 168 TRP A N 1
ATOM 1352 C CA . TRP A 1 168 ? -10.051 -4.024 10.771 1.00 98.38 168 TRP A CA 1
ATOM 1353 C C . TRP A 1 168 ? -11.166 -3.436 11.640 1.00 98.38 168 TRP A C 1
ATOM 1355 O O . TRP A 1 168 ? -11.953 -4.148 12.258 1.00 98.38 168 TRP A O 1
ATOM 1365 N N . ASP A 1 169 ? -11.291 -2.118 11.642 1.00 97.12 169 ASP A N 1
ATOM 1366 C CA . ASP A 1 169 ? -12.309 -1.407 12.395 1.00 97.12 169 ASP A CA 1
ATOM 1367 C C . ASP A 1 169 ? -13.743 -1.708 11.884 1.00 97.12 169 ASP A C 1
ATOM 1369 O O . ASP A 1 169 ? -14.691 -1.805 12.674 1.00 97.12 169 ASP A O 1
ATOM 1373 N N . GLN A 1 170 ? -13.927 -1.966 10.579 1.00 98.06 170 GLN A N 1
ATOM 1374 C CA . GLN A 1 170 ? -15.189 -2.510 10.052 1.00 98.06 170 GLN A CA 1
ATOM 1375 C C . GLN A 1 170 ? -15.447 -3.955 10.485 1.00 98.06 170 GLN A C 1
ATOM 1377 O O . GLN A 1 170 ? -16.581 -4.267 10.873 1.00 98.06 170 GLN A O 1
ATOM 1382 N N . VAL A 1 171 ? -14.423 -4.817 10.479 1.00 98.31 171 VAL A N 1
ATOM 1383 C CA . VAL A 1 171 ? -14.507 -6.183 11.027 1.00 98.31 171 VAL A CA 1
ATOM 1384 C C . VAL A 1 171 ? -14.956 -6.125 12.485 1.00 98.31 171 VAL A C 1
ATOM 1386 O O . VAL A 1 171 ? -15.918 -6.796 12.865 1.00 98.31 171 VAL A O 1
ATOM 1389 N N . ALA A 1 172 ? -14.328 -5.262 13.284 1.00 97.75 172 ALA A N 1
ATOM 1390 C CA . ALA A 1 172 ? -14.573 -5.152 14.712 1.00 97.75 172 ALA A CA 1
ATOM 1391 C C . ALA A 1 172 ? -16.010 -4.726 15.045 1.00 97.75 172 ALA A C 1
ATOM 1393 O O . ALA A 1 172 ? -16.653 -5.292 15.936 1.00 97.75 172 ALA A O 1
ATOM 1394 N N . ARG A 1 173 ? -16.543 -3.740 14.318 1.00 96.62 173 ARG A N 1
ATOM 1395 C CA . ARG A 1 173 ? -17.903 -3.235 14.547 1.00 96.62 173 ARG A CA 1
ATOM 1396 C C . ARG A 1 173 ? -18.989 -4.159 14.038 1.00 96.62 173 ARG A C 1
ATOM 1398 O O . ARG A 1 173 ? -19.913 -4.489 14.778 1.00 96.62 173 ARG A O 1
ATOM 1405 N N . THR A 1 174 ? -18.911 -4.510 12.758 1.00 97.38 174 THR A N 1
ATOM 1406 C CA . THR A 1 174 ? -20.001 -5.204 12.064 1.00 97.38 174 THR A CA 1
ATOM 1407 C C . THR A 1 174 ? -19.976 -6.697 12.353 1.00 97.38 174 THR A C 1
ATOM 1409 O O . THR A 1 174 ? -21.017 -7.351 12.326 1.00 97.38 174 THR A O 1
ATOM 1412 N N . ARG A 1 175 ? -18.786 -7.241 12.646 1.00 96.88 175 ARG A N 1
ATOM 1413 C CA . ARG A 1 175 ? -18.526 -8.672 12.826 1.00 96.88 175 ARG A CA 1
ATOM 1414 C C . ARG A 1 175 ? -19.013 -9.510 11.642 1.00 96.88 175 ARG A C 1
ATOM 1416 O O . ARG A 1 175 ? -19.424 -10.660 11.818 1.00 96.88 175 ARG A O 1
ATOM 1423 N N . GLN A 1 176 ? -19.024 -8.925 10.447 1.00 97.94 176 GLN A N 1
ATOM 1424 C CA . GLN A 1 176 ? -19.454 -9.596 9.227 1.00 97.94 176 GLN A CA 1
ATOM 1425 C C . GLN A 1 176 ? -18.269 -10.260 8.533 1.00 97.94 176 GLN A C 1
ATOM 1427 O O . GLN A 1 176 ? -17.161 -9.724 8.508 1.00 97.94 176 GLN A O 1
ATOM 1432 N N . LEU A 1 177 ? -18.550 -11.408 7.918 1.00 98.19 177 LEU A N 1
ATOM 1433 C CA . LEU A 1 177 ? -17.578 -12.205 7.181 1.00 98.19 177 LEU A CA 1
ATOM 1434 C C . LEU A 1 177 ? -16.931 -11.411 6.040 1.00 98.19 177 LEU A C 1
ATOM 1436 O O . LEU A 1 177 ? -15.713 -11.413 5.916 1.00 98.19 177 LEU A O 1
ATOM 1440 N N . GLY A 1 178 ? -17.735 -10.682 5.257 1.00 98.38 178 GLY A N 1
ATOM 1441 C CA . GLY A 1 178 ? -17.258 -9.945 4.083 1.00 98.38 178 GLY A CA 1
ATOM 1442 C C . GLY A 1 178 ? -16.129 -8.959 4.392 1.00 98.38 178 GLY A C 1
ATOM 1443 O O . GLY A 1 178 ? -15.162 -8.888 3.642 1.00 98.38 178 GLY A O 1
ATOM 1444 N N . TRP A 1 179 ? -16.182 -8.266 5.534 1.00 98.50 179 TRP A N 1
ATOM 1445 C CA . TRP A 1 179 ? -15.097 -7.368 5.944 1.00 98.50 179 TRP A CA 1
ATOM 1446 C C . TRP A 1 179 ? -13.822 -8.117 6.332 1.00 98.50 179 TRP A C 1
ATOM 1448 O O . TRP A 1 179 ? -12.736 -7.604 6.086 1.00 98.50 179 TRP A O 1
ATOM 1458 N N . ALA A 1 180 ? -13.930 -9.324 6.897 1.00 98.50 180 ALA A N 1
ATOM 1459 C CA . ALA A 1 180 ? -12.762 -10.153 7.193 1.00 98.50 180 ALA A CA 1
ATOM 1460 C C . ALA A 1 180 ? -12.111 -10.671 5.901 1.00 98.50 180 ALA A C 1
ATOM 1462 O O . ALA A 1 180 ? -10.886 -10.661 5.798 1.00 98.50 180 ALA A O 1
ATOM 1463 N N . LEU A 1 181 ? -12.920 -11.033 4.894 1.00 98.56 181 LEU A N 1
ATOM 1464 C CA . LEU A 1 181 ? -12.422 -11.384 3.558 1.00 98.56 181 LEU A CA 1
ATOM 1465 C C . LEU A 1 181 ? -11.662 -10.208 2.931 1.00 98.56 181 LEU A C 1
ATOM 1467 O O . LEU A 1 181 ? -10.518 -10.363 2.513 1.00 98.56 181 LEU A O 1
ATOM 1471 N N . LEU A 1 182 ? -12.275 -9.018 2.919 1.00 98.50 182 LEU A N 1
ATOM 1472 C CA . LEU A 1 182 ? -11.655 -7.801 2.387 1.00 98.50 182 LEU A CA 1
ATOM 1473 C C . LEU A 1 182 ? -10.381 -7.420 3.146 1.00 98.50 182 LEU A C 1
ATOM 1475 O O . LEU A 1 182 ? -9.427 -6.953 2.533 1.00 98.50 182 LEU A O 1
ATOM 1479 N N . PHE A 1 183 ? -10.340 -7.637 4.461 1.00 98.75 183 PHE A N 1
ATOM 1480 C CA . PHE A 1 183 ? -9.143 -7.398 5.259 1.00 98.75 183 PHE A CA 1
ATOM 1481 C C . PHE A 1 183 ? -8.002 -8.363 4.898 1.00 98.75 183 PHE A C 1
ATOM 1483 O O . PHE A 1 183 ? -6.878 -7.913 4.692 1.00 98.75 183 PHE A O 1
ATOM 1490 N N . GLY A 1 184 ? -8.287 -9.661 4.738 1.00 98.62 184 GLY A N 1
ATOM 1491 C CA . GLY A 1 184 ? -7.305 -10.644 4.260 1.00 98.62 184 GLY A CA 1
ATOM 1492 C C . GLY A 1 184 ? -6.794 -10.338 2.846 1.00 98.62 184 GLY A C 1
ATOM 1493 O O . GLY A 1 184 ? -5.592 -10.394 2.595 1.00 98.62 184 GLY A O 1
ATOM 1494 N N . LEU A 1 185 ? -7.690 -9.928 1.941 1.00 98.69 185 LEU A N 1
ATOM 1495 C CA . LEU A 1 185 ? -7.338 -9.469 0.591 1.00 98.69 185 LEU A CA 1
ATOM 1496 C C . LEU A 1 185 ? -6.458 -8.215 0.616 1.00 98.69 185 LEU A C 1
ATOM 1498 O O . LEU A 1 185 ? -5.511 -8.119 -0.157 1.00 98.69 185 LEU A O 1
ATOM 1502 N N . ALA A 1 186 ? -6.738 -7.266 1.511 1.00 98.69 186 ALA A N 1
ATOM 1503 C CA . ALA A 1 186 ? -5.926 -6.065 1.667 1.00 98.69 186 ALA A CA 1
ATOM 1504 C C . ALA A 1 186 ? -4.523 -6.375 2.209 1.00 98.69 186 ALA A C 1
ATOM 1506 O O . ALA A 1 186 ? -3.559 -5.772 1.752 1.00 98.69 186 ALA A O 1
ATOM 1507 N N . LEU A 1 187 ? -4.384 -7.335 3.132 1.00 98.62 187 LEU A N 1
ATOM 1508 C CA . LEU A 1 187 ? -3.067 -7.813 3.574 1.00 98.62 187 LEU A CA 1
ATOM 1509 C C . LEU A 1 187 ? -2.281 -8.428 2.410 1.00 98.62 187 LEU A C 1
ATOM 1511 O O . LEU A 1 187 ? -1.097 -8.145 2.252 1.00 98.62 187 LEU A O 1
ATOM 1515 N N . TRP A 1 188 ? -2.944 -9.219 1.564 1.00 98.62 188 TRP A N 1
ATOM 1516 C CA . TRP A 1 188 ? -2.318 -9.795 0.373 1.00 98.62 188 TRP A CA 1
ATOM 1517 C C . TRP A 1 188 ? -1.923 -8.717 -0.645 1.00 98.62 188 TRP A C 1
ATOM 1519 O O . TRP A 1 188 ? -0.798 -8.727 -1.131 1.00 98.62 188 TRP A O 1
ATOM 1529 N N . GLY A 1 189 ? -2.786 -7.730 -0.901 1.00 98.44 189 GLY A N 1
ATOM 1530 C CA . GLY A 1 189 ? -2.464 -6.583 -1.756 1.00 98.44 189 GLY A CA 1
ATOM 1531 C C . GLY A 1 189 ? -1.289 -5.753 -1.228 1.00 98.44 189 GLY A C 1
ATOM 1532 O O . GLY A 1 189 ? -0.412 -5.372 -2.003 1.00 98.44 189 GLY A O 1
ATOM 1533 N N . ALA A 1 190 ? -1.218 -5.534 0.088 1.00 98.31 190 ALA A N 1
ATOM 1534 C CA . ALA A 1 190 ? -0.076 -4.884 0.726 1.00 98.31 190 ALA A CA 1
ATOM 1535 C C . ALA A 1 190 ? 1.216 -5.677 0.491 1.00 98.31 190 ALA A C 1
ATOM 1537 O O . ALA A 1 190 ? 2.205 -5.100 0.048 1.00 98.31 190 ALA A O 1
ATOM 1538 N N . ALA A 1 191 ? 1.174 -6.999 0.680 1.00 97.88 191 ALA A N 1
ATOM 1539 C CA . ALA A 1 191 ? 2.298 -7.899 0.428 1.00 97.88 191 ALA A CA 1
ATOM 1540 C C . ALA A 1 191 ? 2.766 -7.886 -1.034 1.00 97.88 191 ALA A C 1
ATOM 1542 O O . ALA A 1 191 ? 3.964 -7.878 -1.298 1.00 97.88 191 ALA A O 1
ATOM 1543 N N . LEU A 1 192 ? 1.822 -7.862 -1.981 1.00 97.81 192 LEU A N 1
ATOM 1544 C CA . LEU A 1 192 ? 2.112 -7.759 -3.411 1.00 97.81 192 LEU A CA 1
ATOM 1545 C C . LEU A 1 192 ? 2.612 -6.372 -3.825 1.00 97.81 192 LEU A C 1
ATOM 1547 O O . LEU A 1 192 ? 3.187 -6.239 -4.902 1.00 97.81 192 LEU A O 1
ATOM 1551 N N . THR A 1 193 ? 2.379 -5.340 -3.014 1.00 97.81 193 THR A N 1
ATOM 1552 C CA . THR A 1 193 ? 2.995 -4.026 -3.226 1.00 97.81 193 THR A CA 1
ATOM 1553 C C . THR A 1 193 ? 4.442 -4.062 -2.747 1.00 97.81 193 THR A C 1
ATOM 1555 O O . THR A 1 193 ? 5.343 -3.744 -3.516 1.00 97.81 193 THR A O 1
ATOM 1558 N N . ASP A 1 194 ? 4.655 -4.498 -1.503 1.00 96.75 194 ASP A N 1
ATOM 1559 C CA . ASP A 1 194 ? 5.968 -4.779 -0.923 1.00 96.75 194 ASP A CA 1
ATOM 1560 C C . ASP A 1 194 ? 5.820 -5.609 0.370 1.00 96.75 194 ASP A C 1
ATOM 1562 O O . ASP A 1 194 ? 4.962 -5.322 1.213 1.00 96.75 194 ASP A O 1
ATOM 1566 N N . LEU A 1 195 ? 6.689 -6.602 0.590 1.00 95.25 195 LEU A N 1
ATOM 1567 C CA . LEU A 1 195 ? 6.703 -7.381 1.836 1.00 95.25 195 LEU A CA 1
ATOM 1568 C C . LEU A 1 195 ? 7.022 -6.514 3.066 1.00 95.25 195 LEU A C 1
ATOM 1570 O O . LEU A 1 195 ? 6.589 -6.837 4.173 1.00 95.25 195 LEU A O 1
ATOM 1574 N N . GLN A 1 196 ? 7.708 -5.383 2.892 1.00 93.69 196 GLN A N 1
ATOM 1575 C CA . GLN A 1 196 ? 7.984 -4.424 3.959 1.00 93.69 196 GLN A CA 1
ATOM 1576 C C . GLN A 1 196 ? 6.700 -3.856 4.579 1.00 93.69 196 GLN A C 1
ATOM 1578 O O . GLN A 1 196 ? 6.666 -3.622 5.787 1.00 93.69 196 GLN A O 1
ATOM 1583 N N . TYR A 1 197 ? 5.601 -3.714 3.826 1.00 94.81 197 TYR A N 1
ATOM 1584 C CA . TYR A 1 197 ? 4.328 -3.289 4.423 1.00 94.81 197 TYR A CA 1
ATOM 1585 C C . TYR A 1 197 ? 3.828 -4.280 5.474 1.00 94.81 197 TYR A C 1
ATOM 1587 O O . TYR A 1 197 ? 3.244 -3.862 6.474 1.00 94.81 197 TYR A O 1
ATOM 1595 N N . LEU A 1 198 ? 4.091 -5.578 5.300 1.00 94.69 198 LEU A N 1
ATOM 1596 C CA . LEU A 1 198 ? 3.747 -6.602 6.287 1.00 94.69 198 LEU A CA 1
ATOM 1597 C C . LEU A 1 198 ? 4.666 -6.592 7.505 1.00 94.69 198 LEU A C 1
ATOM 1599 O O . LEU A 1 198 ? 4.253 -7.050 8.567 1.00 94.69 198 LEU A O 1
ATOM 1603 N N . LEU A 1 199 ? 5.885 -6.068 7.380 1.00 90.88 199 LEU A N 1
ATOM 1604 C CA . LEU A 1 199 ? 6.766 -5.868 8.527 1.00 90.88 199 LEU A CA 1
ATOM 1605 C C . LEU A 1 199 ? 6.224 -4.756 9.437 1.00 90.88 199 LEU A C 1
ATOM 1607 O O . LEU A 1 199 ? 6.251 -4.880 10.662 1.00 90.88 199 LEU A O 1
ATOM 1611 N N . PHE A 1 200 ? 5.685 -3.687 8.844 1.00 89.06 200 PHE A N 1
ATOM 1612 C CA . PHE A 1 200 ? 5.205 -2.519 9.584 1.00 89.06 200 PHE A CA 1
ATOM 1613 C C . PHE A 1 200 ? 3.725 -2.593 9.990 1.00 89.06 200 PHE A C 1
ATOM 1615 O O . PHE A 1 200 ? 3.350 -2.074 11.042 1.00 89.06 200 PHE A O 1
ATOM 1622 N N . ALA A 1 201 ? 2.867 -3.261 9.215 1.00 93.88 201 ALA A N 1
ATOM 1623 C CA . ALA A 1 201 ? 1.432 -3.343 9.496 1.00 93.88 201 ALA A CA 1
ATOM 1624 C C . ALA A 1 201 ? 1.084 -3.926 10.885 1.00 93.88 201 ALA A C 1
ATOM 1626 O O . ALA A 1 201 ? 0.197 -3.362 11.536 1.00 93.88 201 ALA A O 1
ATOM 1627 N N . PRO A 1 202 ? 1.754 -4.981 11.401 1.00 93.75 202 PRO A N 1
ATOM 1628 C CA . PRO A 1 202 ? 1.474 -5.527 12.727 1.00 93.75 202 PRO A CA 1
ATOM 1629 C C . PRO A 1 202 ? 1.617 -4.497 13.849 1.00 93.75 202 PRO A C 1
ATOM 1631 O O . PRO A 1 202 ? 0.799 -4.499 14.767 1.00 93.75 202 PRO A O 1
ATOM 1634 N N . TRP A 1 203 ? 2.572 -3.565 13.743 1.00 88.75 203 TRP A N 1
ATOM 1635 C CA . TRP A 1 203 ? 2.773 -2.498 14.731 1.00 88.75 203 TRP A CA 1
ATOM 1636 C C . TRP A 1 203 ? 1.567 -1.568 14.866 1.00 88.75 203 TRP A C 1
ATOM 1638 O O . TRP A 1 203 ? 1.373 -0.962 15.915 1.00 88.75 203 TRP A O 1
ATOM 1648 N N . LEU A 1 204 ? 0.729 -1.477 13.832 1.00 91.75 204 LEU A N 1
ATOM 1649 C CA . LEU A 1 204 ? -0.487 -0.667 13.836 1.00 91.75 204 LEU A CA 1
ATOM 1650 C C . LEU A 1 204 ? -1.729 -1.521 14.109 1.00 91.75 204 LEU A C 1
ATOM 1652 O O . LEU A 1 204 ? -2.545 -1.202 14.978 1.00 91.75 204 LEU A O 1
ATOM 1656 N N . VAL A 1 205 ? -1.872 -2.625 13.377 1.00 95.62 205 VAL A N 1
ATOM 1657 C CA . VAL A 1 205 ? -3.066 -3.474 13.399 1.00 95.62 205 VAL A CA 1
ATOM 1658 C C . VAL A 1 205 ? -3.178 -4.245 14.710 1.00 95.62 205 VAL A C 1
ATOM 1660 O O . VAL A 1 205 ? -4.269 -4.290 15.276 1.00 95.62 205 VAL A O 1
ATOM 1663 N N . VAL A 1 206 ? -2.092 -4.835 15.225 1.00 95.88 206 VAL A N 1
ATOM 1664 C CA . VAL A 1 206 ? -2.155 -5.690 16.424 1.00 95.88 206 VAL A CA 1
ATOM 1665 C C . VAL A 1 206 ? -2.597 -4.893 17.653 1.00 95.88 206 VAL A C 1
ATOM 1667 O O . VAL A 1 206 ? -3.558 -5.324 18.296 1.00 95.88 206 VAL A O 1
ATOM 1670 N N . PRO A 1 207 ? -2.027 -3.711 17.970 1.00 94.19 207 PRO A N 1
ATOM 1671 C CA . PRO A 1 207 ? -2.533 -2.903 19.077 1.00 94.19 207 PRO A CA 1
ATOM 1672 C C . PRO A 1 207 ? -4.009 -2.529 18.912 1.00 94.19 207 PRO A C 1
ATOM 1674 O O . PRO A 1 207 ? -4.768 -2.560 19.884 1.00 94.19 207 PRO A O 1
ATOM 1677 N N . CYS A 1 208 ? -4.448 -2.215 17.688 1.00 93.88 208 CYS A N 1
ATOM 1678 C CA . CYS A 1 208 ? -5.854 -1.917 17.412 1.00 93.88 208 CYS A CA 1
ATOM 1679 C C . CYS A 1 208 ? -6.737 -3.148 17.645 1.00 93.88 208 CYS A C 1
ATOM 1681 O O . CYS A 1 208 ? -7.785 -3.044 18.285 1.00 93.88 208 CYS A O 1
ATOM 1683 N N . GLY A 1 209 ? -6.282 -4.323 17.213 1.00 96.25 209 GLY A N 1
ATOM 1684 C CA . GLY A 1 209 ? -6.894 -5.617 17.491 1.00 96.25 209 GLY A CA 1
ATOM 1685 C C . GLY A 1 209 ? -7.074 -5.855 18.983 1.00 96.25 209 GLY A C 1
ATOM 1686 O O . GLY A 1 209 ? -8.201 -6.035 19.449 1.00 96.25 209 GLY A O 1
ATOM 1687 N N . LEU A 1 210 ? -5.997 -5.740 19.758 1.00 96.31 210 LEU A N 1
ATOM 1688 C CA . LEU A 1 210 ? -6.016 -5.906 21.212 1.00 96.31 210 LEU A CA 1
ATOM 1689 C C . LEU A 1 210 ? -6.965 -4.911 21.893 1.00 96.31 210 LEU A C 1
ATOM 1691 O O . LEU A 1 210 ? -7.779 -5.305 22.730 1.00 96.31 210 LEU A O 1
ATOM 1695 N N . ARG A 1 211 ? -6.946 -3.637 21.483 1.00 94.94 211 ARG A N 1
ATOM 1696 C CA . ARG A 1 211 ? -7.874 -2.614 21.985 1.00 94.94 211 ARG A CA 1
ATOM 1697 C C . ARG A 1 211 ? -9.332 -2.966 21.680 1.00 94.94 211 ARG A C 1
ATOM 1699 O O . ARG A 1 211 ? -10.189 -2.808 22.551 1.00 94.94 211 ARG A O 1
ATOM 1706 N N . THR A 1 212 ? -9.636 -3.445 20.473 1.00 96.00 212 THR A N 1
ATOM 1707 C CA . THR A 1 212 ? -11.003 -3.855 20.103 1.00 96.00 212 THR A CA 1
ATOM 1708 C C . THR A 1 212 ? -11.470 -5.098 20.861 1.00 96.00 212 THR A C 1
ATOM 1710 O O . THR A 1 212 ? -12.617 -5.135 21.303 1.00 96.00 212 THR A O 1
ATOM 1713 N N . LEU A 1 213 ? -10.584 -6.072 21.095 1.00 96.94 213 LEU A N 1
ATOM 1714 C CA . LEU A 1 213 ? -10.870 -7.256 21.909 1.00 96.94 213 LEU A CA 1
ATOM 1715 C C . LEU A 1 213 ? -11.137 -6.885 23.370 1.00 96.94 213 LEU A C 1
ATOM 1717 O O . LEU A 1 213 ? -12.097 -7.378 23.965 1.00 96.94 213 LEU A O 1
ATOM 1721 N N . HIS A 1 214 ? -10.339 -5.975 23.930 1.00 95.88 214 HIS A N 1
ATOM 1722 C CA . HIS A 1 214 ? -10.525 -5.485 25.292 1.00 95.88 214 HIS A CA 1
ATOM 1723 C C . HIS A 1 214 ? -11.892 -4.806 25.471 1.00 95.88 214 HIS A C 1
ATOM 1725 O O . HIS A 1 214 ? -12.599 -5.089 26.437 1.00 95.88 214 HIS A O 1
ATOM 1731 N N . ARG A 1 215 ? -12.304 -3.982 24.495 1.00 95.31 215 ARG A N 1
ATOM 1732 C CA . ARG A 1 215 ? -13.592 -3.262 24.492 1.00 95.31 215 ARG A CA 1
ATOM 1733 C C . ARG A 1 215 ? -14.809 -4.130 24.152 1.00 95.31 215 ARG A C 1
ATOM 1735 O O . ARG A 1 215 ? -15.937 -3.670 24.312 1.00 95.31 215 ARG A O 1
ATOM 1742 N N . ALA A 1 216 ? -14.626 -5.352 23.655 1.00 96.69 216 ALA A N 1
ATOM 1743 C CA . ALA A 1 216 ? -15.744 -6.220 23.308 1.00 96.69 216 ALA A CA 1
ATOM 1744 C C . ALA A 1 216 ? -16.474 -6.718 24.570 1.00 96.69 216 ALA A C 1
ATOM 1746 O O . ALA A 1 216 ? -15.859 -7.300 25.468 1.00 96.69 216 ALA A O 1
ATOM 1747 N N . ALA A 1 217 ? -17.794 -6.509 24.612 1.00 92.88 217 ALA A N 1
ATOM 1748 C CA . ALA A 1 217 ? -18.655 -6.933 25.711 1.00 92.88 217 ALA A CA 1
ATOM 1749 C C . ALA A 1 217 ? -18.887 -8.454 25.667 1.00 92.88 217 ALA A C 1
ATOM 1751 O O . ALA A 1 217 ? -19.666 -8.954 24.855 1.00 92.88 217 ALA A O 1
ATOM 1752 N N . GLY A 1 218 ? -18.195 -9.187 26.539 1.00 96.81 218 GLY A N 1
ATOM 1753 C CA . GLY A 1 218 ? -18.374 -10.627 26.725 1.00 96.81 218 GLY A CA 1
ATOM 1754 C C . GLY A 1 218 ? -17.490 -11.519 25.846 1.00 96.81 218 GLY A C 1
ATOM 1755 O O . GLY A 1 218 ? -16.885 -11.097 24.858 1.00 96.81 218 GLY A O 1
ATOM 1756 N N . TRP A 1 219 ? -17.408 -12.793 26.233 1.00 97.44 219 TRP A N 1
ATOM 1757 C CA . TRP A 1 219 ? -16.533 -13.777 25.591 1.00 97.44 219 TRP A CA 1
ATOM 1758 C C . TRP A 1 219 ? -16.981 -14.154 24.177 1.00 97.44 219 TRP A C 1
ATOM 1760 O O . TRP A 1 219 ? -16.143 -14.279 23.292 1.00 97.44 219 TRP A O 1
ATOM 1770 N N . SER A 1 220 ? -18.288 -14.257 23.920 1.00 97.56 220 SER A N 1
ATOM 1771 C CA . SER A 1 220 ? -18.819 -14.584 22.587 1.00 97.56 220 SER A CA 1
ATOM 1772 C C . SER A 1 220 ? -18.421 -13.544 21.534 1.00 97.56 220 SER A C 1
ATOM 1774 O O . SER A 1 220 ? -17.989 -13.893 20.434 1.00 97.56 220 SER A O 1
ATOM 1776 N N . ALA A 1 221 ? -18.490 -12.257 21.885 1.00 97.31 221 ALA A N 1
ATOM 1777 C CA . ALA A 1 221 ? -18.055 -11.169 21.020 1.00 97.31 221 ALA A CA 1
ATOM 1778 C C . ALA A 1 221 ? -16.542 -11.219 20.761 1.00 97.31 221 ALA A C 1
ATOM 1780 O O . ALA A 1 221 ? -16.123 -11.010 19.624 1.00 97.31 221 ALA A O 1
ATOM 1781 N N . ARG A 1 222 ? -15.733 -11.526 21.786 1.00 98.00 222 ARG A N 1
ATOM 1782 C CA . ARG A 1 222 ? -14.274 -11.692 21.663 1.00 98.00 222 ARG A CA 1
ATOM 1783 C C . ARG A 1 222 ? -13.913 -12.888 20.788 1.00 98.00 222 ARG A C 1
ATOM 1785 O O . ARG A 1 222 ? -13.151 -12.723 19.844 1.00 98.00 222 ARG A O 1
ATOM 1792 N N . ALA A 1 223 ? -14.511 -14.050 21.037 1.00 98.00 223 ALA A N 1
ATOM 1793 C CA . ALA A 1 223 ? -14.300 -15.264 20.256 1.00 98.00 223 ALA A CA 1
ATOM 1794 C C . ALA A 1 223 ? -14.663 -15.054 18.780 1.00 98.00 223 ALA A C 1
ATOM 1796 O O . ALA A 1 223 ? -13.901 -15.440 17.899 1.00 98.00 223 ALA A O 1
ATOM 1797 N N . ARG A 1 224 ? -15.771 -14.356 18.494 1.00 97.94 224 ARG A N 1
ATOM 1798 C CA . ARG A 1 224 ? -16.145 -14.000 17.118 1.00 97.94 224 ARG A CA 1
ATOM 1799 C C . ARG A 1 224 ? -15.121 -13.078 16.456 1.00 97.94 224 ARG A C 1
ATOM 1801 O O . ARG A 1 224 ? -14.809 -13.279 15.290 1.00 97.94 224 ARG A O 1
ATOM 1808 N N . LEU A 1 225 ? -14.593 -12.086 17.173 1.00 98.12 225 LEU A N 1
ATOM 1809 C CA . LEU A 1 225 ? -13.543 -11.207 16.645 1.00 98.12 225 LEU A CA 1
ATOM 1810 C C . LEU A 1 225 ? -12.241 -11.962 16.369 1.00 98.12 225 LEU A C 1
ATOM 1812 O O . LEU A 1 225 ? -11.652 -11.769 15.310 1.00 98.12 225 LEU A O 1
ATOM 1816 N N . ILE A 1 226 ? -11.830 -12.847 17.281 1.00 98.31 226 ILE A N 1
ATOM 1817 C CA . ILE A 1 226 ? -10.665 -13.720 17.093 1.00 98.31 226 ILE A CA 1
ATOM 1818 C C . ILE A 1 226 ? -10.877 -14.611 15.868 1.00 98.31 226 ILE A C 1
ATOM 1820 O O . ILE A 1 226 ? -10.007 -14.662 15.007 1.00 98.31 226 ILE A O 1
ATOM 1824 N N . GLY A 1 227 ? -12.045 -15.249 15.744 1.00 98.50 227 GLY A N 1
ATOM 1825 C CA . GLY A 1 227 ? -12.377 -16.098 14.600 1.00 98.50 227 GLY A CA 1
ATOM 1826 C C . GLY A 1 227 ? -12.347 -15.347 13.266 1.00 98.50 227 GLY A C 1
ATOM 1827 O O . GLY A 1 227 ? -11.799 -15.853 12.293 1.00 98.50 227 GLY A O 1
ATOM 1828 N N . LEU A 1 228 ? -12.868 -14.116 13.217 1.00 98.62 228 LEU A N 1
ATOM 1829 C CA . LEU A 1 228 ? -12.811 -13.276 12.014 1.00 98.62 228 LEU A CA 1
ATOM 1830 C C . LEU A 1 228 ? -11.382 -12.822 11.683 1.00 98.62 228 LEU A C 1
ATOM 1832 O O . LEU A 1 228 ? -11.009 -12.809 10.513 1.00 98.62 228 LEU A O 1
ATOM 1836 N N . GLY A 1 229 ? -10.578 -12.479 12.692 1.00 98.25 229 GLY A N 1
ATOM 1837 C CA . GLY A 1 229 ? -9.162 -12.159 12.504 1.00 98.25 229 GLY A CA 1
ATOM 1838 C C . GLY A 1 229 ? -8.363 -13.359 11.992 1.00 98.25 229 GLY A C 1
ATOM 1839 O O . GLY A 1 229 ? -7.630 -13.234 11.016 1.00 98.25 229 GLY A O 1
ATOM 1840 N N . ALA A 1 230 ? -8.563 -14.536 12.590 1.00 98.56 230 ALA A N 1
ATOM 1841 C CA . ALA A 1 230 ? -7.938 -15.783 12.159 1.00 98.56 230 ALA A CA 1
ATOM 1842 C C . ALA A 1 230 ? -8.326 -16.138 10.719 1.00 98.56 230 ALA A C 1
ATOM 1844 O O . ALA A 1 230 ? -7.461 -16.475 9.917 1.00 98.56 230 ALA A O 1
ATOM 1845 N N . LEU A 1 231 ? -9.602 -15.989 10.359 1.00 98.56 231 LEU A N 1
ATOM 1846 C CA . LEU A 1 231 ? -10.052 -16.198 8.988 1.00 98.56 231 LEU A CA 1
ATOM 1847 C C . LEU A 1 231 ? -9.349 -15.259 7.996 1.00 98.56 231 LEU A C 1
ATOM 1849 O O . LEU A 1 231 ? -8.915 -15.715 6.942 1.00 98.56 231 LEU A O 1
ATOM 1853 N N . ALA A 1 232 ? -9.222 -13.968 8.316 1.00 98.62 232 ALA A N 1
ATOM 1854 C CA . ALA A 1 232 ? -8.520 -13.021 7.450 1.00 98.62 232 ALA A CA 1
ATOM 1855 C C . ALA A 1 232 ? -7.055 -13.433 7.222 1.00 98.62 232 ALA A C 1
ATOM 1857 O O . ALA A 1 232 ? -6.566 -13.347 6.097 1.00 98.62 232 ALA A O 1
ATOM 1858 N N . LEU A 1 233 ? -6.381 -13.942 8.262 1.00 98.50 233 LEU A N 1
ATOM 1859 C CA . LEU A 1 233 ? -5.018 -14.473 8.161 1.00 98.50 233 LEU A CA 1
ATOM 1860 C C . LEU A 1 233 ? -4.946 -15.762 7.335 1.00 98.50 233 LEU A C 1
ATOM 1862 O O . LEU A 1 233 ? -4.014 -15.915 6.555 1.00 98.50 233 LEU A O 1
ATOM 1866 N N . VAL A 1 234 ? -5.928 -16.661 7.456 1.00 98.62 234 VAL A N 1
ATOM 1867 C CA . VAL A 1 234 ? -6.017 -17.871 6.619 1.00 98.62 234 VAL A CA 1
ATOM 1868 C C . VAL A 1 234 ? -6.180 -17.500 5.147 1.00 98.62 234 VAL A C 1
ATOM 1870 O O . VAL A 1 234 ? -5.503 -18.069 4.299 1.00 98.62 234 VAL A O 1
ATOM 1873 N N . ILE A 1 235 ? -7.028 -16.518 4.836 1.00 98.56 235 ILE A N 1
ATOM 1874 C CA . ILE A 1 235 ? -7.221 -16.024 3.465 1.00 98.56 235 ILE A CA 1
ATOM 1875 C C . ILE A 1 235 ? -5.937 -15.408 2.934 1.00 98.56 235 ILE A C 1
ATOM 1877 O O . ILE A 1 235 ? -5.507 -15.745 1.836 1.00 98.56 235 ILE A O 1
ATOM 1881 N N . PHE A 1 236 ? -5.310 -14.538 3.723 1.00 98.56 236 PHE A N 1
ATOM 1882 C CA . PHE A 1 236 ? -4.024 -13.948 3.382 1.00 98.56 236 PHE A CA 1
ATOM 1883 C C . PHE A 1 236 ? -2.965 -15.027 3.102 1.00 98.56 236 PHE A C 1
ATOM 1885 O O . PHE A 1 236 ? -2.333 -14.996 2.051 1.00 98.56 236 PHE A O 1
ATOM 1892 N N . ALA A 1 237 ? -2.812 -16.016 3.987 1.00 98.44 237 ALA A N 1
ATOM 1893 C CA . ALA A 1 237 ? -1.846 -17.100 3.828 1.00 98.44 237 ALA A CA 1
ATOM 1894 C C . ALA A 1 237 ? -2.142 -17.975 2.600 1.00 98.44 237 ALA A C 1
ATOM 1896 O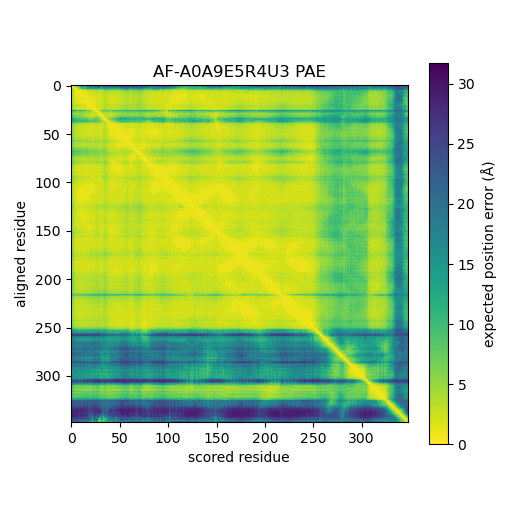 O . ALA A 1 237 ? -1.226 -18.304 1.851 1.00 98.44 237 ALA A O 1
ATOM 1897 N N . ALA A 1 238 ? -3.413 -18.307 2.355 1.00 98.62 238 ALA A N 1
ATOM 1898 C CA . ALA A 1 238 ? -3.826 -19.056 1.173 1.00 98.62 238 ALA A CA 1
ATOM 1899 C C . ALA A 1 238 ? -3.505 -18.286 -0.117 1.00 98.62 238 ALA A C 1
ATOM 1901 O O . ALA A 1 238 ? -2.938 -18.852 -1.047 1.00 98.62 238 ALA A O 1
ATOM 1902 N N . LEU A 1 239 ? -3.796 -16.984 -0.166 1.00 98.56 239 LEU A N 1
ATOM 1903 C CA . LEU A 1 239 ? -3.458 -16.143 -1.316 1.00 98.56 239 LEU A CA 1
ATOM 1904 C C . LEU A 1 239 ? -1.947 -15.995 -1.495 1.00 98.56 239 LEU A C 1
ATOM 1906 O O . LEU A 1 239 ? -1.464 -16.068 -2.618 1.00 98.56 239 LEU A O 1
ATOM 1910 N N . MET A 1 240 ? -1.189 -15.854 -0.406 1.00 98.19 240 MET A N 1
ATOM 1911 C CA . MET A 1 240 ? 0.273 -15.835 -0.453 1.00 98.19 240 MET A CA 1
ATOM 1912 C C . MET A 1 240 ? 0.860 -17.154 -0.961 1.00 98.19 240 MET A C 1
ATOM 1914 O O . MET A 1 240 ? 1.897 -17.131 -1.617 1.00 98.19 240 MET A O 1
ATOM 1918 N N . TRP A 1 241 ? 0.210 -18.282 -0.668 1.00 98.25 241 TRP A N 1
ATOM 1919 C CA . TRP A 1 241 ? 0.618 -19.607 -1.128 1.00 98.25 241 TRP A CA 1
ATOM 1920 C C . TRP A 1 241 ? 0.317 -19.832 -2.613 1.00 98.25 241 TRP A C 1
ATOM 1922 O O . TRP A 1 241 ? 1.196 -20.243 -3.362 1.00 98.25 241 TRP A O 1
ATOM 1932 N N . PHE A 1 242 ? -0.920 -19.573 -3.045 1.00 97.75 242 PHE A N 1
ATOM 1933 C CA . PHE A 1 242 ? -1.377 -19.919 -4.397 1.00 97.75 242 PHE A CA 1
ATOM 1934 C C . PHE A 1 242 ? -1.156 -18.818 -5.437 1.00 97.75 242 PHE A C 1
ATOM 1936 O O . PHE A 1 242 ? -0.994 -19.119 -6.614 1.00 97.75 242 PHE A O 1
ATOM 1943 N N . ALA A 1 243 ? -1.177 -17.554 -5.021 1.00 97.19 243 ALA A N 1
ATOM 1944 C CA . ALA A 1 243 ? -1.111 -16.383 -5.897 1.00 97.19 243 ALA A CA 1
ATOM 1945 C C . ALA A 1 243 ? -0.079 -15.351 -5.408 1.00 97.19 243 ALA A C 1
ATOM 1947 O O . ALA A 1 243 ? -0.148 -14.175 -5.761 1.00 97.19 243 ALA A O 1
ATOM 1948 N N . GLY A 1 244 ? 0.843 -15.773 -4.545 1.00 96.75 244 GLY A N 1
ATOM 1949 C CA . GLY A 1 244 ? 1.863 -14.929 -3.948 1.00 96.75 244 GLY A CA 1
ATOM 1950 C C . GLY A 1 244 ? 3.228 -15.617 -3.919 1.00 96.75 244 GLY A C 1
ATOM 1951 O O . GLY A 1 244 ? 3.379 -16.746 -4.393 1.00 96.75 244 GLY A O 1
ATOM 1952 N N . PRO A 1 245 ? 4.235 -14.951 -3.336 1.00 96.94 245 PRO A N 1
ATOM 1953 C CA . PRO A 1 245 ? 5.608 -15.435 -3.356 1.00 96.94 245 PRO A CA 1
ATOM 1954 C C . PRO A 1 245 ? 5.916 -16.511 -2.299 1.00 96.94 245 PRO A C 1
ATOM 1956 O O . PRO A 1 245 ? 7.057 -16.952 -2.224 1.00 96.94 245 PRO A O 1
ATOM 1959 N N . LEU A 1 246 ? 4.968 -16.940 -1.450 1.00 97.19 246 LEU A N 1
ATOM 1960 C CA . LEU A 1 246 ? 5.295 -17.731 -0.251 1.00 97.19 246 LEU A CA 1
ATOM 1961 C C . LEU A 1 246 ? 6.031 -19.053 -0.537 1.00 97.19 246 LEU A C 1
ATOM 1963 O O . LEU A 1 246 ? 7.034 -19.293 0.133 1.00 97.19 246 LEU A O 1
ATOM 1967 N N . PRO A 1 247 ? 5.629 -19.894 -1.510 1.00 97.62 247 PRO A N 1
ATOM 1968 C CA . PRO A 1 247 ? 6.366 -21.127 -1.794 1.00 97.62 247 PRO A CA 1
ATOM 1969 C C . PRO A 1 247 ? 7.814 -20.846 -2.215 1.00 97.62 247 PRO A C 1
ATOM 1971 O O . PRO A 1 247 ? 8.739 -21.535 -1.797 1.00 97.62 247 PRO A O 1
ATOM 1974 N N . TYR A 1 248 ? 8.021 -19.780 -2.985 1.00 95.50 248 TYR A N 1
ATOM 1975 C CA . TYR A 1 248 ? 9.333 -19.363 -3.470 1.00 95.50 248 TYR A CA 1
ATOM 1976 C C . TYR A 1 248 ? 10.186 -18.752 -2.355 1.00 95.50 248 TYR A C 1
ATOM 1978 O O . TYR A 1 248 ? 11.386 -18.998 -2.325 1.00 95.50 248 TYR A O 1
ATOM 1986 N N . LEU A 1 249 ? 9.581 -18.033 -1.401 1.00 94.62 249 LEU A N 1
ATOM 1987 C CA . LEU A 1 249 ? 10.259 -17.561 -0.186 1.00 94.62 249 LEU A CA 1
ATOM 1988 C C . LEU A 1 249 ? 10.750 -18.727 0.681 1.00 94.62 249 LEU A C 1
ATOM 1990 O O . LEU A 1 249 ? 11.837 -18.657 1.249 1.00 94.62 249 LEU A O 1
ATOM 1994 N N . LEU A 1 250 ? 9.952 -19.793 0.797 1.00 94.62 250 LEU A N 1
ATOM 1995 C CA . LEU A 1 250 ? 10.313 -20.982 1.576 1.00 94.62 250 LEU A CA 1
ATOM 1996 C C . LEU A 1 250 ? 11.424 -21.807 0.914 1.00 94.62 250 LEU A C 1
ATOM 1998 O O . LEU A 1 250 ? 12.162 -22.487 1.619 1.00 94.62 250 LEU A O 1
ATOM 2002 N N . ASN A 1 251 ? 11.566 -21.702 -0.408 1.00 91.75 251 ASN A N 1
ATOM 2003 C CA . ASN A 1 251 ? 12.596 -22.378 -1.198 1.00 91.75 251 ASN A CA 1
ATOM 2004 C C . ASN A 1 251 ? 13.873 -21.541 -1.399 1.00 91.75 251 ASN A C 1
ATOM 2006 O O . ASN A 1 251 ? 14.735 -21.932 -2.184 1.00 91.75 251 ASN A O 1
ATOM 2010 N N . LEU A 1 252 ? 14.010 -20.387 -0.737 1.00 88.44 252 LEU A N 1
ATOM 2011 C CA . LEU A 1 252 ? 15.254 -19.620 -0.784 1.00 88.44 252 LEU A CA 1
ATOM 2012 C C . LEU A 1 252 ? 16.373 -20.397 -0.081 1.00 88.44 252 LEU A C 1
ATOM 2014 O O . LEU A 1 252 ? 16.296 -20.665 1.121 1.00 88.44 252 LEU A O 1
ATOM 2018 N N . ASP A 1 253 ? 17.419 -20.729 -0.836 1.00 80.94 253 ASP A N 1
ATOM 2019 C CA . ASP A 1 253 ? 18.636 -21.346 -0.312 1.00 80.94 253 ASP A CA 1
ATOM 2020 C C . ASP A 1 253 ? 19.420 -20.322 0.514 1.00 80.94 253 ASP A C 1
ATOM 2022 O O . ASP A 1 253 ? 20.246 -19.578 -0.011 1.00 80.94 253 ASP A O 1
ATOM 2026 N N . ARG A 1 254 ? 19.152 -20.294 1.822 1.00 73.62 254 ARG A N 1
ATOM 2027 C CA . ARG A 1 254 ? 19.762 -19.350 2.768 1.00 73.62 254 ARG A CA 1
ATOM 2028 C C . ARG A 1 254 ? 21.280 -19.473 2.864 1.00 73.62 254 ARG A C 1
ATOM 2030 O O . ARG A 1 254 ? 21.920 -18.513 3.276 1.00 73.62 254 ARG A O 1
ATOM 2037 N N . GLU A 1 255 ? 21.847 -20.626 2.517 1.00 71.00 255 GLU A N 1
ATOM 2038 C CA . GLU A 1 255 ? 23.295 -20.839 2.574 1.00 71.00 255 GLU A CA 1
ATOM 2039 C C . GLU A 1 255 ? 24.001 -20.170 1.389 1.00 71.00 255 GLU A C 1
ATOM 2041 O O . GLU A 1 255 ? 25.149 -19.745 1.512 1.00 71.00 255 GLU A O 1
ATOM 2046 N N . ARG A 1 256 ? 23.304 -20.018 0.254 1.00 67.12 256 ARG A N 1
ATOM 2047 C CA . ARG A 1 256 ? 23.828 -19.373 -0.961 1.00 67.12 256 ARG A CA 1
ATOM 2048 C C . ARG A 1 256 ? 23.315 -17.954 -1.180 1.00 67.12 256 ARG A C 1
ATOM 2050 O O . ARG A 1 256 ? 24.005 -17.142 -1.795 1.00 67.12 256 ARG A O 1
ATOM 2057 N N . SER A 1 257 ? 22.116 -17.633 -0.700 1.00 59.84 257 SER A N 1
ATOM 2058 C CA . SER A 1 257 ? 21.488 -16.326 -0.863 1.00 59.84 257 SER A CA 1
ATOM 2059 C C . SER A 1 257 ? 22.019 -15.352 0.190 1.00 59.84 257 SER A C 1
ATOM 2061 O O . SER A 1 257 ? 21.374 -15.114 1.205 1.00 59.84 257 SER A O 1
ATOM 2063 N N . LEU A 1 258 ? 23.206 -14.799 -0.066 1.00 55.09 258 LEU A N 1
ATOM 2064 C CA . LEU A 1 258 ? 23.739 -13.605 0.595 1.00 55.09 258 LEU A CA 1
ATOM 2065 C C . LEU A 1 258 ? 23.688 -13.667 2.130 1.00 55.09 258 LEU A C 1
ATOM 2067 O O . LEU A 1 258 ? 22.942 -12.931 2.779 1.00 55.09 258 LEU A O 1
ATOM 2071 N N . ALA A 1 259 ? 24.570 -14.474 2.719 1.00 49.50 259 ALA A N 1
ATOM 2072 C CA . ALA A 1 259 ? 25.073 -14.195 4.058 1.00 49.50 259 ALA A CA 1
ATOM 2073 C C . ALA A 1 259 ? 25.906 -12.900 4.010 1.00 49.50 259 ALA A C 1
ATOM 2075 O O . ALA A 1 259 ? 27.129 -12.917 4.109 1.00 49.50 259 ALA A O 1
ATOM 2076 N N . TRP A 1 260 ? 25.254 -11.751 3.811 1.00 54.56 260 TRP A N 1
ATOM 2077 C CA . TRP A 1 260 ? 25.831 -10.511 4.305 1.00 54.56 260 TRP A CA 1
ATOM 2078 C C . TRP A 1 260 ? 25.878 -10.690 5.815 1.00 54.56 260 TRP A C 1
ATOM 2080 O O . TRP A 1 260 ? 24.833 -10.741 6.467 1.00 54.56 260 TRP A O 1
ATOM 2090 N N . GLU A 1 261 ? 27.076 -10.897 6.358 1.00 62.56 261 GLU A N 1
ATOM 2091 C CA . GLU A 1 261 ? 27.256 -10.975 7.802 1.00 62.56 261 GLU A CA 1
ATOM 2092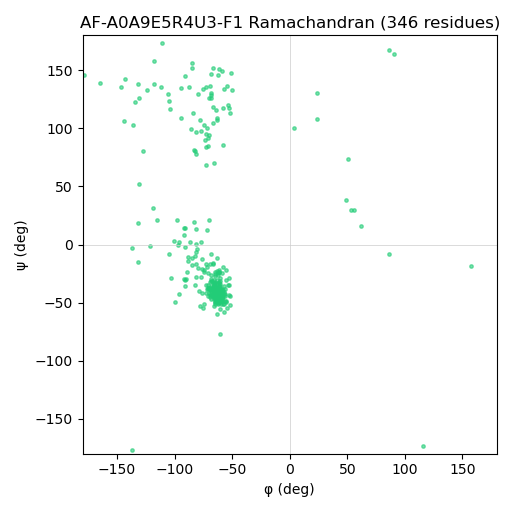 C C . GLU A 1 261 ? 26.574 -9.756 8.422 1.00 62.56 261 GLU A C 1
ATOM 2094 O O . GLU A 1 261 ? 26.737 -8.635 7.937 1.00 62.56 261 GLU A O 1
ATOM 2099 N N . VAL A 1 262 ? 25.777 -9.971 9.472 1.00 62.03 262 VAL A N 1
ATOM 2100 C CA . VAL A 1 262 ? 25.056 -8.888 10.166 1.00 62.03 262 VAL A CA 1
ATOM 2101 C C . VAL A 1 262 ? 26.025 -7.773 10.579 1.00 62.03 262 VAL A C 1
ATOM 2103 O O . VAL A 1 262 ? 25.662 -6.602 10.594 1.00 62.03 262 VAL A O 1
ATOM 2106 N N . GLU A 1 263 ? 27.282 -8.125 10.825 1.00 65.69 263 GLU A N 1
ATOM 2107 C CA . GLU A 1 263 ? 28.390 -7.224 11.146 1.00 65.69 263 GLU A CA 1
ATOM 2108 C C . GLU A 1 263 ? 28.718 -6.222 10.023 1.00 65.69 263 GLU A C 1
ATOM 2110 O O . GLU A 1 263 ? 29.174 -5.118 10.304 1.00 65.69 263 GLU A O 1
ATOM 2115 N N . ASN A 1 264 ? 28.413 -6.560 8.766 1.00 62.94 264 ASN A N 1
ATOM 2116 C CA . ASN A 1 264 ? 28.559 -5.687 7.599 1.00 62.94 264 ASN A CA 1
ATOM 2117 C C . ASN A 1 264 ? 27.294 -4.869 7.298 1.00 62.94 264 ASN A C 1
ATOM 2119 O O . ASN A 1 264 ? 27.285 -4.066 6.361 1.00 62.94 264 ASN A O 1
ATOM 2123 N N . THR A 1 265 ? 26.212 -5.057 8.061 1.00 59.72 265 THR A N 1
ATOM 2124 C CA . THR A 1 265 ? 25.040 -4.187 7.934 1.00 59.72 265 THR A CA 1
ATOM 2125 C C . THR A 1 265 ? 25.357 -2.821 8.531 1.00 59.72 265 THR A C 1
ATOM 2127 O O . THR A 1 265 ? 25.963 -2.707 9.596 1.00 59.72 265 THR A O 1
ATOM 2130 N N . LEU A 1 266 ? 24.977 -1.755 7.823 1.00 55.91 266 LEU A N 1
ATOM 2131 C CA . LEU A 1 266 ? 25.201 -0.389 8.287 1.00 55.91 266 LEU A CA 1
ATOM 2132 C C . LEU A 1 266 ? 24.526 -0.195 9.654 1.00 55.91 266 LEU A C 1
ATOM 2134 O O . LEU A 1 266 ? 23.304 -0.298 9.778 1.00 55.91 266 LEU A O 1
ATOM 2138 N N . GLY A 1 267 ? 25.334 0.088 10.678 1.00 52.12 267 GLY A N 1
ATOM 2139 C CA . GLY A 1 267 ? 24.844 0.376 12.021 1.00 52.12 267 GLY A CA 1
ATOM 2140 C C . GLY A 1 267 ? 23.894 1.579 12.048 1.00 52.12 267 GLY A C 1
ATOM 2141 O O . GLY A 1 267 ? 24.017 2.528 11.273 1.00 52.12 267 GLY A O 1
ATOM 2142 N N . ILE A 1 268 ? 22.938 1.551 12.977 1.00 53.88 268 ILE A N 1
ATOM 2143 C CA . ILE A 1 268 ? 21.972 2.631 13.217 1.00 53.88 268 ILE A CA 1
ATOM 2144 C C . ILE A 1 268 ? 22.703 3.799 13.906 1.00 53.88 268 ILE A C 1
ATOM 2146 O O . ILE A 1 268 ? 22.894 3.799 15.123 1.00 53.88 268 ILE A O 1
ATOM 2150 N N . ALA A 1 269 ? 23.157 4.787 13.131 1.00 56.78 269 ALA A N 1
ATOM 2151 C CA . ALA A 1 269 ? 23.821 5.973 13.669 1.00 56.78 269 ALA A CA 1
ATOM 2152 C C . ALA A 1 269 ? 22.800 6.971 14.251 1.00 56.78 269 ALA A C 1
ATOM 2154 O O . ALA A 1 269 ? 22.125 7.699 13.522 1.00 56.78 269 ALA A O 1
ATOM 2155 N N . LEU A 1 270 ? 22.745 7.069 15.584 1.00 58.28 270 LEU A N 1
ATOM 2156 C CA . LEU A 1 270 ? 21.858 7.979 16.332 1.00 58.28 270 LEU A CA 1
ATOM 2157 C C . LEU A 1 270 ? 22.261 9.472 16.258 1.00 58.28 270 LEU A C 1
ATOM 2159 O O . LEU A 1 270 ? 21.776 10.291 17.030 1.00 58.28 270 LEU A O 1
ATOM 2163 N N . SER A 1 271 ? 23.169 9.871 15.367 1.00 58.28 271 SER A N 1
ATOM 2164 C CA . SER A 1 271 ? 23.675 11.252 15.287 1.00 58.28 271 SER A CA 1
ATOM 2165 C C . SER A 1 271 ? 22.792 12.200 14.457 1.00 58.28 271 SER A C 1
ATOM 2167 O O . SER A 1 271 ? 22.960 13.416 14.529 1.00 58.28 271 SER A O 1
ATOM 2169 N N . GLY A 1 272 ? 21.811 11.682 13.709 1.00 55.53 272 GLY A N 1
ATOM 2170 C CA . GLY A 1 272 ? 20.941 12.460 12.805 1.00 55.53 272 GLY A CA 1
ATOM 2171 C C . GLY A 1 272 ? 19.827 13.278 13.448 1.00 55.53 272 GLY A C 1
ATOM 2172 O O . GLY A 1 272 ? 19.032 13.890 12.739 1.00 55.53 272 GLY A O 1
ATOM 2173 N N . TRP A 1 273 ? 19.733 13.275 14.777 1.00 54.50 273 TRP A N 1
ATOM 2174 C CA . TRP A 1 273 ? 18.540 13.697 15.521 1.00 54.50 273 TRP A CA 1
ATOM 2175 C C . TRP A 1 273 ? 18.195 15.184 15.372 1.00 54.50 273 TRP A C 1
ATOM 2177 O O . TRP A 1 273 ? 17.031 15.558 15.487 1.00 54.50 273 TRP A O 1
ATOM 2187 N N . ALA A 1 274 ? 19.193 16.028 15.102 1.00 54.72 274 ALA A N 1
ATOM 2188 C CA . ALA A 1 274 ? 19.042 17.483 15.022 1.00 54.72 274 ALA A CA 1
ATOM 2189 C C . ALA A 1 274 ? 19.455 18.073 13.664 1.00 54.72 274 ALA A C 1
ATOM 2191 O O . ALA A 1 274 ? 19.366 19.284 13.465 1.00 54.72 274 ALA A O 1
ATOM 2192 N N . GLN A 1 275 ? 19.918 17.241 12.726 1.00 56.97 275 GLN A N 1
ATOM 2193 C CA . GLN A 1 275 ? 20.406 17.725 11.440 1.00 56.97 275 GLN A CA 1
ATOM 2194 C C . GLN A 1 275 ? 19.236 17.869 10.465 1.00 56.97 275 GLN A C 1
ATOM 2196 O O . GLN A 1 275 ? 18.740 16.910 9.873 1.00 56.97 275 GLN A O 1
ATOM 2201 N N . VAL A 1 276 ? 18.769 19.107 10.317 1.00 55.94 276 VAL A N 1
ATOM 2202 C CA . VAL A 1 276 ? 18.013 19.517 9.134 1.00 55.94 276 VAL A CA 1
ATOM 2203 C C . VAL A 1 276 ? 19.049 19.711 8.040 1.00 55.94 276 VAL A C 1
ATOM 2205 O O . VAL A 1 276 ? 19.730 20.734 8.008 1.00 55.94 276 VAL A O 1
ATOM 2208 N N . ASP A 1 277 ? 19.222 18.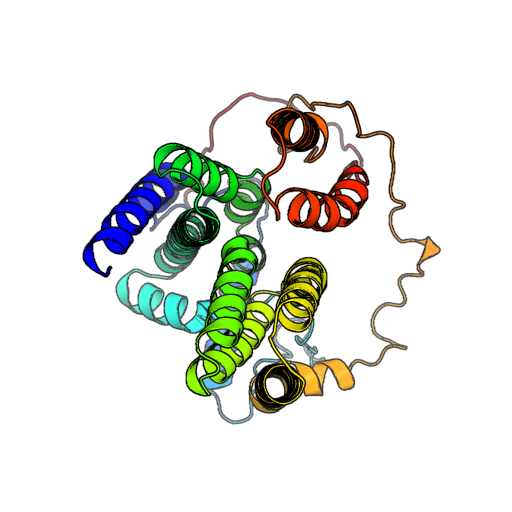706 7.188 1.00 59.31 277 ASP A N 1
ATOM 2209 C CA . ASP A 1 277 ? 20.111 18.868 6.050 1.00 59.31 277 ASP A CA 1
ATOM 2210 C C . ASP A 1 277 ? 19.483 19.848 5.056 1.00 59.31 277 ASP A C 1
ATOM 2212 O O . ASP A 1 277 ? 18.284 19.789 4.772 1.00 59.31 277 ASP A O 1
ATOM 2216 N N . ALA A 1 278 ? 20.288 20.766 4.521 1.00 54.47 278 ALA A N 1
ATOM 2217 C CA . ALA A 1 278 ? 19.803 21.787 3.589 1.00 54.47 278 ALA A CA 1
ATOM 2218 C C . ALA A 1 278 ? 19.321 21.185 2.252 1.00 54.47 278 ALA A C 1
ATOM 2220 O O . ALA A 1 278 ? 18.629 21.848 1.480 1.00 54.47 278 ALA A O 1
ATOM 2221 N N . LEU A 1 279 ? 19.692 19.928 1.977 1.00 57.06 279 LEU A N 1
ATOM 2222 C CA . LEU A 1 279 ? 19.387 19.188 0.756 1.00 57.06 279 LEU A CA 1
ATOM 2223 C C . LEU A 1 279 ? 18.748 17.831 1.119 1.00 57.06 279 LEU A C 1
ATOM 2225 O O . LEU A 1 279 ? 19.439 16.808 1.103 1.00 57.06 279 LEU A O 1
ATOM 2229 N N . PRO A 1 280 ? 17.435 17.788 1.422 1.00 51.22 280 PRO A N 1
ATOM 2230 C CA . PRO A 1 280 ? 16.746 16.596 1.937 1.00 51.22 280 PRO A CA 1
ATOM 2231 C C . PRO A 1 280 ? 16.736 15.394 0.977 1.00 51.22 280 PRO A C 1
ATOM 2233 O O . PRO A 1 280 ? 16.386 14.290 1.376 1.00 51.22 280 PRO A O 1
ATOM 2236 N N . TRP A 1 281 ? 17.124 15.588 -0.284 1.00 52.44 281 TRP A N 1
ATOM 2237 C CA . TRP A 1 281 ? 17.307 14.523 -1.276 1.00 52.44 281 TRP A CA 1
ATOM 2238 C C . TRP A 1 281 ? 18.719 13.921 -1.288 1.00 52.44 281 TRP A C 1
ATOM 2240 O O . TRP A 1 281 ? 18.865 12.781 -1.711 1.00 52.44 281 TRP A O 1
ATOM 2250 N N . LYS A 1 282 ? 19.755 14.647 -0.829 1.00 55.94 282 LYS A N 1
ATOM 2251 C CA . LYS A 1 282 ? 21.121 14.099 -0.682 1.00 55.94 282 LYS A CA 1
ATOM 2252 C C . LYS A 1 282 ? 21.275 13.327 0.628 1.00 55.94 282 LYS A C 1
ATOM 2254 O O . LYS A 1 282 ? 21.984 12.331 0.684 1.00 55.94 282 LYS A O 1
ATOM 2259 N N . ARG A 1 283 ? 20.602 13.789 1.681 1.00 56.78 283 ARG A N 1
ATOM 2260 C CA . ARG A 1 283 ? 20.510 13.109 2.972 1.00 56.78 283 ARG A CA 1
ATOM 2261 C C . ARG A 1 283 ? 19.063 13.198 3.424 1.00 56.78 283 ARG A C 1
ATOM 2263 O O . ARG A 1 283 ? 18.601 14.255 3.848 1.00 56.78 283 ARG A O 1
ATOM 2270 N N . VAL A 1 284 ? 18.336 12.093 3.282 1.00 50.78 284 VAL A N 1
ATOM 2271 C CA . VAL A 1 284 ? 16.947 11.998 3.738 1.00 50.78 284 VAL A CA 1
ATOM 2272 C C . VAL A 1 284 ? 16.965 11.964 5.263 1.00 50.78 284 VAL A C 1
ATOM 2274 O O . VAL A 1 284 ? 16.972 10.899 5.876 1.00 50.78 284 VAL A O 1
ATOM 2277 N N . THR A 1 285 ? 17.015 13.134 5.903 1.00 53.91 285 THR A N 1
ATOM 2278 C CA . THR A 1 285 ? 16.831 13.216 7.348 1.00 53.91 285 THR A CA 1
ATOM 2279 C C . THR A 1 285 ? 15.334 13.199 7.631 1.00 53.91 285 THR A C 1
ATOM 2281 O O . THR A 1 285 ? 14.625 14.200 7.558 1.00 53.91 285 THR A O 1
ATOM 2284 N N . VAL A 1 286 ? 14.821 12.010 7.950 1.00 50.59 286 VAL A N 1
ATOM 2285 C CA . VAL A 1 286 ? 13.447 11.841 8.453 1.00 50.59 286 VAL A CA 1
ATOM 2286 C C . VAL A 1 286 ? 13.281 12.575 9.800 1.00 50.59 286 VAL A C 1
ATOM 2288 O O . VAL A 1 286 ? 12.184 12.984 10.167 1.00 50.59 286 VAL A O 1
ATOM 2291 N N . GLY A 1 287 ? 14.393 12.802 10.511 1.00 51.00 287 GLY A N 1
ATOM 2292 C CA . GLY A 1 287 ? 14.471 13.262 11.896 1.00 51.00 287 GLY A CA 1
ATOM 2293 C C . GLY A 1 287 ? 13.845 14.627 12.186 1.00 51.00 287 GLY A C 1
ATOM 2294 O O . GLY A 1 287 ? 12.775 14.679 12.777 1.00 51.00 287 GLY A O 1
ATOM 2295 N N . GLY A 1 288 ? 14.492 15.742 11.839 1.00 57.09 288 GLY A N 1
ATOM 2296 C CA . GLY A 1 288 ? 14.238 17.026 12.518 1.00 57.09 288 GLY A CA 1
ATOM 2297 C C . GLY A 1 288 ? 12.783 17.524 12.491 1.00 57.09 288 GLY A C 1
ATOM 2298 O O . GLY A 1 288 ? 12.162 17.718 13.537 1.00 57.09 288 GLY A O 1
ATOM 2299 N N . TRP A 1 289 ? 12.212 17.710 11.298 1.00 58.03 289 TRP A N 1
ATOM 2300 C CA . TRP A 1 289 ? 10.882 18.318 11.151 1.00 58.03 289 TRP A CA 1
ATOM 2301 C C . TRP A 1 289 ? 9.734 17.356 11.442 1.00 58.03 289 TRP A C 1
ATOM 2303 O O . TRP A 1 289 ? 8.757 17.748 12.080 1.00 58.03 289 TRP A O 1
ATOM 2313 N N . MET A 1 290 ? 9.840 16.099 11.006 1.00 59.50 290 MET A N 1
ATOM 2314 C CA . MET A 1 290 ? 8.793 15.106 11.242 1.00 59.50 290 MET A CA 1
ATOM 2315 C C . MET A 1 290 ? 8.785 14.676 12.709 1.00 59.50 290 MET A C 1
ATOM 2317 O O . MET A 1 290 ? 7.718 14.644 13.312 1.00 59.50 290 MET A O 1
ATOM 2321 N N . THR A 1 291 ? 9.952 14.458 13.324 1.00 61.00 291 THR A N 1
ATOM 2322 C CA . THR A 1 291 ? 10.049 14.172 14.765 1.00 61.00 291 THR A CA 1
ATOM 2323 C C . THR A 1 291 ? 9.602 15.375 15.581 1.00 61.00 291 THR A C 1
ATOM 2325 O O . THR A 1 291 ? 8.789 15.211 16.482 1.00 61.00 291 THR A O 1
ATOM 2328 N N . GLY A 1 292 ? 10.042 16.592 15.245 1.00 66.44 292 GLY A N 1
ATOM 2329 C CA . GLY A 1 292 ? 9.591 17.811 15.921 1.00 66.44 292 GLY A CA 1
ATOM 2330 C C . GLY A 1 292 ? 8.077 18.012 15.817 1.00 66.44 292 GLY A C 1
ATOM 2331 O O . GLY A 1 292 ? 7.415 18.258 16.823 1.00 66.44 292 GLY A O 1
ATOM 2332 N N . GLY A 1 293 ? 7.505 17.830 14.624 1.00 68.00 293 GLY A N 1
ATOM 2333 C CA . GLY A 1 293 ? 6.064 17.916 14.386 1.00 68.00 293 GLY A CA 1
ATOM 2334 C C . GLY A 1 293 ? 5.267 16.820 15.095 1.00 68.00 293 GLY A C 1
ATOM 2335 O O . GLY A 1 293 ? 4.217 17.106 15.672 1.00 68.00 293 GLY A O 1
ATOM 2336 N N . VAL A 1 294 ? 5.775 15.584 15.116 1.00 67.94 294 VAL A N 1
ATOM 2337 C CA . VAL A 1 294 ? 5.181 14.465 15.858 1.00 67.94 294 VAL A CA 1
ATOM 2338 C C . VAL A 1 294 ? 5.250 14.740 17.355 1.00 67.94 294 VAL A C 1
ATOM 2340 O O . VAL A 1 294 ? 4.210 14.736 17.998 1.00 67.94 294 VAL A O 1
ATOM 2343 N N . LEU A 1 295 ? 6.417 15.058 17.916 1.00 68.81 295 LEU A N 1
ATOM 2344 C CA . LEU A 1 295 ? 6.580 15.358 19.342 1.00 68.81 295 LEU A CA 1
ATOM 2345 C C . LEU A 1 295 ? 5.722 16.551 19.778 1.00 68.81 295 LEU A C 1
ATOM 2347 O O . LEU A 1 295 ? 5.056 16.471 20.807 1.00 68.81 295 LEU A O 1
ATOM 2351 N N . LEU A 1 296 ? 5.663 17.622 18.981 1.00 72.94 296 LEU A N 1
ATOM 2352 C CA . LEU A 1 296 ? 4.791 18.767 19.239 1.00 72.94 296 LEU A CA 1
ATOM 2353 C C . LEU A 1 296 ? 3.313 18.367 19.171 1.00 72.94 296 LEU A C 1
ATOM 2355 O O . LEU A 1 296 ? 2.541 18.709 20.063 1.00 72.94 296 LEU A O 1
ATOM 2359 N N . GLY A 1 297 ? 2.908 17.612 18.149 1.00 69.75 297 GLY A N 1
ATOM 2360 C CA . GLY A 1 297 ? 1.543 17.106 18.017 1.00 69.75 297 GLY A CA 1
ATOM 2361 C C . GLY A 1 297 ? 1.142 16.204 19.186 1.00 69.75 297 GLY A C 1
ATOM 2362 O O . GLY A 1 297 ? 0.043 16.339 19.726 1.00 69.75 297 GLY A O 1
ATOM 2363 N N . LEU A 1 298 ? 2.053 15.334 19.626 1.00 66.06 298 LEU A N 1
ATOM 2364 C CA . LEU A 1 298 ? 1.897 14.477 20.796 1.00 66.06 298 LEU A CA 1
ATOM 2365 C C . LEU A 1 298 ? 1.774 15.312 22.076 1.00 66.06 298 LEU A C 1
ATOM 2367 O O . LEU A 1 298 ? 0.841 15.104 22.848 1.00 66.06 298 LEU A O 1
ATOM 2371 N N . TRP A 1 299 ? 2.638 16.308 22.268 1.00 70.06 299 TRP A N 1
ATOM 2372 C CA . TRP A 1 299 ? 2.605 17.208 23.419 1.00 70.06 299 TRP A CA 1
ATOM 2373 C C . TRP A 1 299 ? 1.298 18.011 23.485 1.00 70.06 299 TRP A C 1
ATOM 2375 O O . TRP A 1 299 ? 0.610 18.007 24.506 1.00 70.06 299 TRP A O 1
ATOM 2385 N N . LEU A 1 300 ? 0.870 18.611 22.369 1.00 70.69 300 LEU A N 1
ATOM 2386 C CA . LEU A 1 300 ? -0.405 19.330 22.271 1.00 70.69 300 LEU A CA 1
ATOM 2387 C C . LEU A 1 300 ? -1.617 18.408 22.487 1.00 70.69 300 LEU A C 1
ATOM 2389 O O . LEU A 1 300 ? -2.632 18.832 23.049 1.00 70.69 300 LEU A O 1
ATOM 2393 N N . SER A 1 301 ? -1.523 17.146 22.059 1.00 65.69 301 SER A N 1
ATOM 2394 C CA . SER A 1 301 ? -2.551 16.122 22.276 1.00 65.69 301 SER A CA 1
ATOM 2395 C C . SER A 1 301 ? -2.693 15.759 23.757 1.00 65.69 301 SER A C 1
ATOM 2397 O O . SER A 1 301 ? -3.822 15.656 24.245 1.00 65.69 301 SER A O 1
ATOM 2399 N N . VAL A 1 302 ? -1.570 15.634 24.475 1.00 68.25 302 VAL A N 1
ATOM 2400 C CA . VAL A 1 302 ? -1.520 15.378 25.924 1.00 68.25 302 VAL A CA 1
ATOM 2401 C C . VAL A 1 302 ? -2.073 16.563 26.721 1.00 68.25 302 VAL A C 1
ATOM 2403 O O . VAL A 1 302 ? -2.880 16.364 27.630 1.00 68.25 302 VAL A O 1
ATOM 2406 N N . LEU A 1 303 ? -1.712 17.798 26.356 1.00 73.56 303 LEU A N 1
ATOM 2407 C CA . LEU A 1 303 ? -2.165 19.013 27.049 1.00 73.56 303 LEU A CA 1
ATOM 2408 C C . LEU A 1 303 ? -3.674 19.261 26.929 1.00 73.56 303 LEU A C 1
ATOM 2410 O O . LEU A 1 303 ? -4.312 19.778 27.849 1.00 73.56 303 LEU A O 1
ATOM 2414 N N . ARG A 1 304 ? -4.284 18.881 25.804 1.00 68.56 304 ARG A N 1
ATOM 2415 C CA . ARG A 1 304 ? -5.733 18.991 25.601 1.00 68.56 304 ARG A CA 1
ATOM 2416 C C . ARG A 1 304 ? -6.444 17.802 26.255 1.00 68.56 304 ARG A C 1
ATOM 2418 O O . ARG A 1 304 ? -6.820 16.879 25.534 1.00 68.56 304 ARG A O 1
ATOM 2425 N N . ARG A 1 305 ? -6.600 17.860 27.595 1.00 55.06 305 ARG A N 1
ATOM 2426 C CA . ARG A 1 305 ? -7.339 16.934 28.499 1.00 55.06 305 ARG A CA 1
ATOM 2427 C C . ARG A 1 305 ? -7.928 15.725 27.764 1.00 55.06 305 ARG A C 1
ATOM 2429 O O . ARG A 1 305 ? -8.957 15.821 27.093 1.00 55.06 305 ARG A O 1
ATOM 2436 N N . ALA A 1 306 ? -7.215 14.610 27.879 1.00 49.31 306 ALA A N 1
ATOM 2437 C CA . ALA A 1 306 ? -7.424 13.389 27.122 1.00 49.31 306 ALA A CA 1
ATOM 2438 C C . ALA A 1 306 ? -8.870 12.873 27.195 1.00 49.31 306 ALA A C 1
ATOM 2440 O O . ALA A 1 306 ? -9.350 12.462 28.245 1.00 49.31 306 ALA A O 1
ATOM 2441 N N . ARG A 1 307 ? -9.538 12.830 26.039 1.00 60.19 307 ARG A N 1
ATOM 2442 C CA . ARG A 1 307 ? -10.614 11.862 25.799 1.00 60.19 307 ARG A CA 1
ATOM 2443 C C . ARG A 1 307 ? -10.017 10.452 25.713 1.00 60.19 307 ARG A C 1
ATOM 2445 O O . ARG A 1 307 ? -8.910 10.284 25.186 1.00 60.19 307 ARG A O 1
ATOM 2452 N N . ASP A 1 308 ? -10.778 9.460 26.170 1.00 68.38 308 ASP A N 1
ATOM 2453 C CA . ASP A 1 308 ? -10.426 8.033 26.231 1.00 68.38 308 ASP A CA 1
ATOM 2454 C C . ASP A 1 308 ? -10.060 7.431 24.860 1.00 68.38 308 ASP A C 1
ATOM 2456 O O . ASP A 1 308 ? -10.876 6.838 24.148 1.00 68.38 308 ASP A O 1
ATOM 2460 N N . GLY A 1 309 ? -8.793 7.559 24.467 1.00 72.00 309 GLY A N 1
ATOM 2461 C CA . GLY A 1 309 ? -8.276 6.945 23.242 1.00 72.00 309 GLY A CA 1
ATOM 2462 C C . GLY A 1 309 ? -7.026 7.591 22.653 1.00 72.00 309 GLY A C 1
ATOM 2463 O O . GLY A 1 309 ? -6.330 6.935 21.885 1.00 72.00 309 GLY A O 1
ATOM 2464 N N . ARG A 1 310 ? -6.690 8.835 23.020 1.00 76.31 310 ARG A N 1
ATOM 2465 C CA . ARG A 1 310 ? -5.489 9.511 22.485 1.00 76.31 310 ARG A CA 1
ATOM 2466 C C . ARG A 1 310 ? -4.181 8.908 22.997 1.00 76.31 310 ARG A C 1
ATOM 2468 O O . ARG A 1 310 ? -3.244 8.756 22.222 1.00 76.31 310 ARG A O 1
ATOM 2475 N N . TRP A 1 311 ? -4.150 8.494 24.265 1.00 80.81 311 TRP A N 1
ATOM 2476 C CA . TRP A 1 311 ? -3.002 7.805 24.867 1.00 80.81 311 TRP A CA 1
ATOM 2477 C C . TRP A 1 311 ? -2.663 6.493 24.169 1.00 80.81 311 TRP A C 1
ATOM 2479 O O . TRP A 1 311 ? -1.493 6.153 24.044 1.00 80.81 311 TRP A O 1
ATOM 2489 N N . PHE A 1 312 ? -3.677 5.787 23.664 1.00 85.31 312 PHE A N 1
ATOM 2490 C CA . PHE A 1 312 ? -3.456 4.581 22.879 1.00 85.31 312 PHE A CA 1
ATOM 2491 C C . PHE A 1 312 ? -2.669 4.894 21.603 1.00 85.31 312 PHE A C 1
ATOM 2493 O O . PHE A 1 312 ? -1.652 4.262 21.352 1.00 85.31 312 PHE A O 1
ATOM 2500 N N . TRP A 1 313 ? -3.099 5.893 20.826 1.00 82.44 313 TRP A N 1
ATOM 2501 C CA . TRP A 1 313 ? -2.411 6.254 19.585 1.00 82.44 313 TRP A CA 1
ATOM 2502 C C . TRP A 1 313 ? -1.004 6.800 19.835 1.00 82.44 313 TRP A C 1
ATOM 2504 O O . TRP A 1 313 ? -0.097 6.492 19.070 1.00 82.44 313 TRP A O 1
ATOM 2514 N N . LEU A 1 314 ? -0.798 7.531 20.935 1.00 82.12 314 LEU A N 1
ATOM 2515 C CA . LEU A 1 314 ? 0.538 7.933 21.378 1.00 82.12 314 LEU A CA 1
ATOM 2516 C C . LEU A 1 314 ? 1.421 6.713 21.689 1.00 82.12 314 LEU A C 1
ATOM 2518 O O . LEU A 1 314 ? 2.549 6.645 21.211 1.00 82.12 314 LEU A O 1
ATOM 2522 N N . ALA A 1 315 ? 0.911 5.738 22.445 1.00 85.69 315 ALA A N 1
ATOM 2523 C CA . ALA A 1 315 ? 1.656 4.527 22.780 1.00 85.69 315 ALA A CA 1
ATOM 2524 C C . ALA A 1 315 ? 1.991 3.686 21.537 1.00 85.69 315 ALA A C 1
ATOM 2526 O O . ALA A 1 315 ? 3.097 3.169 21.435 1.00 85.69 315 ALA A O 1
ATOM 2527 N N . VAL A 1 316 ? 1.067 3.588 20.574 1.00 83.81 316 VAL A N 1
ATOM 2528 C CA . VAL A 1 316 ? 1.285 2.890 19.295 1.00 83.81 316 VAL A CA 1
ATOM 2529 C C . VAL A 1 316 ? 2.306 3.614 18.417 1.00 83.81 316 VAL A C 1
ATOM 2531 O O . VAL A 1 316 ? 3.113 2.966 17.760 1.00 83.81 316 VAL A O 1
ATOM 2534 N N . ALA A 1 317 ? 2.298 4.948 18.412 1.00 79.75 317 ALA A N 1
ATOM 2535 C CA . ALA A 1 317 ? 3.234 5.744 17.624 1.00 79.75 317 ALA A CA 1
ATOM 2536 C C . ALA A 1 317 ? 4.652 5.770 18.214 1.00 79.75 317 ALA A C 1
ATOM 2538 O O . ALA A 1 317 ? 5.600 6.042 17.483 1.00 79.75 317 ALA A O 1
ATOM 2539 N N . LEU A 1 318 ? 4.818 5.494 19.512 1.00 80.50 318 LEU A N 1
ATOM 2540 C CA . LEU A 1 318 ? 6.105 5.638 20.189 1.00 80.50 318 LEU A CA 1
ATOM 2541 C C . LEU A 1 318 ? 7.184 4.671 19.659 1.00 80.50 318 LEU A C 1
ATOM 2543 O O . LEU A 1 318 ? 8.243 5.172 19.289 1.00 80.50 318 LEU A O 1
ATOM 2547 N N . PRO A 1 319 ? 6.973 3.341 19.544 1.00 80.56 319 PRO A N 1
ATOM 2548 C CA . PRO A 1 319 ? 7.986 2.448 18.979 1.00 80.56 319 PRO A CA 1
ATOM 2549 C C . PRO A 1 319 ? 8.442 2.823 17.558 1.00 80.56 319 PRO A C 1
ATOM 2551 O O . PRO A 1 319 ? 9.646 2.976 17.370 1.00 80.56 319 PRO A O 1
ATOM 2554 N N . PRO A 1 320 ? 7.555 3.037 16.559 1.00 71.56 320 PRO A N 1
ATOM 2555 C CA . PRO A 1 320 ? 8.005 3.427 15.227 1.00 71.56 320 PRO A CA 1
ATOM 2556 C C . PRO A 1 320 ? 8.623 4.825 15.214 1.00 71.56 320 PRO A C 1
ATOM 2558 O O . PRO A 1 320 ? 9.550 5.044 14.446 1.00 71.56 320 PRO A O 1
ATOM 2561 N N . ALA A 1 321 ? 8.180 5.750 16.075 1.00 70.81 321 ALA A N 1
ATOM 2562 C CA . ALA A 1 321 ? 8.854 7.034 16.229 1.00 70.81 321 ALA A CA 1
ATOM 2563 C C . ALA A 1 321 ? 10.290 6.833 16.720 1.00 70.81 321 ALA A C 1
ATOM 2565 O O . ALA A 1 321 ? 11.193 7.367 16.095 1.00 70.81 321 ALA A O 1
ATOM 2566 N N . LEU A 1 322 ? 10.508 6.015 17.759 1.00 71.62 322 LEU A N 1
ATOM 2567 C CA . LEU A 1 322 ? 11.838 5.677 18.279 1.00 71.62 322 LEU A CA 1
ATOM 2568 C C . LEU A 1 322 ? 12.719 4.992 17.226 1.00 71.62 322 LEU A C 1
ATOM 2570 O O . LEU A 1 322 ? 13.894 5.323 17.118 1.00 71.62 322 LEU A O 1
ATOM 2574 N N . LEU A 1 323 ? 12.158 4.084 16.423 1.00 66.62 323 LEU A N 1
ATOM 2575 C CA . LEU A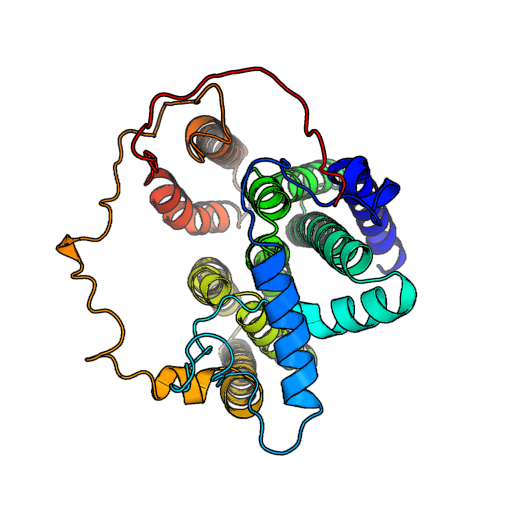 1 323 ? 12.875 3.453 15.309 1.00 66.62 323 LEU A CA 1
ATOM 2576 C C . LEU A 1 323 ? 13.202 4.462 14.194 1.00 66.62 323 LEU A C 1
ATOM 2578 O O . LEU A 1 323 ? 14.292 4.425 13.630 1.00 66.62 323 LEU A O 1
ATOM 2582 N N . ALA A 1 324 ? 12.296 5.404 13.916 1.00 63.53 324 ALA A N 1
ATOM 2583 C CA . ALA A 1 324 ? 12.507 6.479 12.948 1.00 63.53 324 ALA A CA 1
ATOM 2584 C C . ALA A 1 324 ? 13.548 7.517 13.407 1.00 63.53 324 ALA A C 1
ATOM 2586 O O . ALA A 1 324 ? 14.083 8.241 12.569 1.00 63.53 324 ALA A O 1
ATOM 2587 N N . LEU A 1 325 ? 13.899 7.563 14.701 1.00 60.94 325 LEU A N 1
ATOM 2588 C CA . LEU A 1 325 ? 15.031 8.360 15.201 1.00 60.94 325 LEU A CA 1
ATOM 2589 C C . LEU A 1 325 ? 16.395 7.817 14.724 1.00 60.94 325 LEU A C 1
ATOM 2591 O O . LEU A 1 325 ? 17.425 8.438 14.977 1.00 60.94 325 LEU A O 1
ATOM 2595 N N . GLY A 1 326 ? 16.430 6.642 14.090 1.00 49.44 326 GLY A N 1
ATOM 2596 C CA . GLY A 1 326 ? 17.629 5.818 14.006 1.00 49.44 326 GLY A CA 1
ATOM 2597 C C . GLY A 1 326 ? 18.644 6.098 12.894 1.00 49.44 326 GLY A C 1
ATOM 2598 O O . GLY A 1 326 ? 19.760 5.610 13.016 1.00 49.44 326 GLY A O 1
ATOM 2599 N N . GLN A 1 327 ? 18.348 6.813 11.805 1.00 52.44 327 GLN A N 1
ATOM 2600 C CA . GLN A 1 327 ? 19.269 6.766 10.653 1.00 52.44 327 GLN A CA 1
ATOM 2601 C C . GLN A 1 327 ? 19.593 8.120 10.022 1.00 52.44 327 GLN A C 1
ATOM 2603 O O . GLN A 1 327 ? 18.726 8.820 9.505 1.00 52.44 327 GLN A O 1
ATOM 2608 N N . VAL A 1 328 ? 20.894 8.426 9.979 1.00 51.56 328 VAL A N 1
ATOM 2609 C CA . VAL A 1 328 ? 21.506 9.143 8.854 1.00 51.56 328 VAL A CA 1
ATOM 2610 C C . VAL A 1 328 ? 22.066 8.076 7.928 1.00 51.56 328 VAL A C 1
ATOM 2612 O O . VAL A 1 328 ? 23.062 7.437 8.260 1.00 51.56 328 VAL A O 1
ATOM 2615 N N . MET A 1 329 ? 21.453 7.880 6.762 1.00 47.56 329 MET A N 1
ATOM 2616 C CA . MET A 1 329 ? 22.158 7.216 5.670 1.00 47.56 329 MET A CA 1
ATOM 2617 C C . MET A 1 329 ? 23.177 8.218 5.132 1.00 47.56 329 MET A C 1
ATOM 2619 O O . MET A 1 329 ? 22.865 9.045 4.277 1.00 47.56 329 MET A O 1
ATOM 2623 N N . ALA A 1 330 ? 24.384 8.206 5.693 1.00 46.84 330 ALA A N 1
ATOM 2624 C CA . ALA A 1 330 ? 25.501 8.898 5.080 1.00 46.84 330 ALA A CA 1
ATOM 2625 C C . ALA A 1 330 ? 25.860 8.110 3.816 1.00 46.84 330 ALA A C 1
ATOM 2627 O O . ALA A 1 330 ? 26.591 7.124 3.882 1.00 46.84 330 ALA A O 1
ATOM 2628 N N . GLN A 1 331 ? 25.316 8.513 2.663 1.00 47.75 331 GLN A N 1
ATOM 2629 C CA . GLN A 1 331 ? 25.931 8.150 1.390 1.00 47.75 331 GLN A CA 1
ATOM 2630 C C . GLN A 1 331 ? 27.387 8.603 1.483 1.00 47.75 331 GLN A C 1
ATOM 2632 O O . GLN A 1 331 ? 27.647 9.779 1.742 1.00 47.75 331 GLN A O 1
ATOM 2637 N N . HIS A 1 332 ? 28.321 7.662 1.362 1.00 45.41 332 HIS A N 1
ATOM 2638 C CA . HIS A 1 332 ? 29.744 7.968 1.340 1.00 45.41 332 HIS A CA 1
ATOM 2639 C C . HIS A 1 332 ? 29.973 9.051 0.278 1.00 45.41 332 HIS A C 1
ATOM 2641 O O . HIS A 1 332 ? 29.691 8.843 -0.902 1.00 45.41 332 HIS A O 1
ATOM 2647 N N . GLU A 1 333 ? 30.374 10.243 0.721 1.00 43.50 333 GLU A N 1
ATOM 2648 C CA . GLU A 1 333 ? 30.512 11.412 -0.136 1.00 43.50 333 GLU A CA 1
ATOM 2649 C C . GLU A 1 333 ? 31.588 11.149 -1.193 1.00 43.50 333 GLU A C 1
ATOM 2651 O O . GLU A 1 333 ? 32.780 11.147 -0.891 1.00 43.50 333 GLU A O 1
ATOM 2656 N N . GLN A 1 334 ? 31.182 10.984 -2.452 1.00 37.59 334 GLN A N 1
ATOM 2657 C CA . GLN A 1 334 ? 32.007 11.490 -3.542 1.00 37.59 334 GLN A CA 1
ATOM 2658 C C . GLN A 1 334 ? 31.752 13.004 -3.658 1.00 37.59 334 GLN A C 1
ATOM 2660 O O . GLN A 1 334 ? 30.592 13.429 -3.691 1.00 37.59 334 GLN A O 1
ATOM 2665 N N . PRO A 1 335 ? 32.800 13.846 -3.692 1.00 36.06 335 PRO A N 1
ATOM 2666 C CA . PRO A 1 335 ? 32.649 15.295 -3.714 1.00 36.06 335 PRO A CA 1
ATOM 2667 C C . PRO A 1 335 ? 32.125 15.747 -5.084 1.00 36.06 335 PRO A C 1
ATOM 2669 O O . PRO A 1 335 ? 32.873 15.849 -6.051 1.00 36.06 335 PRO A O 1
ATOM 2672 N N . GLY A 1 336 ? 30.820 16.020 -5.169 1.00 32.69 336 GLY A N 1
ATOM 2673 C CA . GLY A 1 336 ? 30.153 16.458 -6.395 1.00 32.69 336 GLY A CA 1
ATOM 2674 C C . GLY A 1 336 ? 29.035 17.469 -6.133 1.00 32.69 336 GLY A C 1
ATOM 2675 O O . GLY A 1 336 ? 27.973 17.120 -5.614 1.00 32.69 336 GLY A O 1
ATOM 2676 N N . LEU A 1 337 ? 29.338 18.726 -6.472 1.00 31.89 337 LEU A N 1
ATOM 2677 C CA . LEU A 1 337 ? 28.508 19.912 -6.742 1.00 31.89 337 LEU A CA 1
ATOM 2678 C C . LEU A 1 337 ? 27.081 20.018 -6.141 1.00 31.89 337 LEU A C 1
ATOM 2680 O O . LEU A 1 337 ? 26.207 19.162 -6.294 1.00 31.89 337 LEU A O 1
ATOM 2684 N N . ALA A 1 338 ? 26.806 21.163 -5.511 1.00 32.09 338 ALA A N 1
ATOM 2685 C CA . ALA A 1 338 ? 25.475 21.608 -5.096 1.00 32.09 338 ALA A CA 1
ATOM 2686 C C . ALA A 1 338 ? 24.981 22.736 -6.021 1.00 32.09 338 ALA A C 1
ATOM 2688 O O . ALA A 1 338 ? 25.704 23.708 -6.219 1.00 32.09 338 ALA A O 1
ATOM 2689 N N . ILE A 1 339 ? 23.757 22.627 -6.556 1.00 32.62 339 ILE A N 1
ATOM 2690 C CA . ILE A 1 339 ? 23.052 23.690 -7.306 1.00 32.62 339 ILE A CA 1
ATOM 2691 C C . ILE A 1 339 ? 21.541 23.631 -6.959 1.00 32.62 339 ILE A C 1
ATOM 2693 O O . ILE A 1 339 ? 21.021 22.525 -6.763 1.00 32.62 339 ILE A O 1
ATOM 2697 N N . PRO A 1 340 ? 20.831 24.779 -6.834 1.00 35.84 340 PRO A N 1
ATOM 2698 C CA . PRO A 1 340 ? 19.497 24.851 -6.236 1.00 35.84 340 PRO A CA 1
ATOM 2699 C C . PRO A 1 340 ? 18.333 24.545 -7.202 1.00 35.84 340 PRO A C 1
ATOM 2701 O O . PRO A 1 340 ? 18.415 24.774 -8.403 1.00 35.84 340 PRO A O 1
ATOM 2704 N N . PHE A 1 341 ? 17.249 24.032 -6.603 1.00 35.38 341 PHE A N 1
ATOM 2705 C CA . PHE A 1 341 ? 15.834 23.968 -7.014 1.00 35.38 341 PHE A CA 1
ATOM 2706 C C . PHE A 1 341 ? 15.441 24.040 -8.507 1.00 35.38 341 PHE A C 1
ATOM 2708 O O . PHE A 1 341 ? 15.363 25.112 -9.094 1.00 35.38 341 PHE A O 1
ATOM 2715 N N . MET A 1 342 ? 15.004 22.889 -9.037 1.00 35.47 342 MET A N 1
ATOM 2716 C CA . MET A 1 342 ? 13.716 22.638 -9.724 1.00 35.47 342 MET A CA 1
ATOM 2717 C C . MET A 1 342 ? 13.665 21.144 -10.119 1.00 35.47 342 MET A C 1
ATOM 2719 O O . MET A 1 342 ? 14.715 20.587 -10.456 1.00 35.47 342 MET A O 1
ATOM 2723 N N . PRO A 1 343 ? 12.498 20.469 -10.115 1.00 40.34 343 PRO A N 1
ATOM 2724 C CA . PRO A 1 343 ? 12.365 19.148 -10.717 1.00 40.34 343 PRO A CA 1
ATOM 2725 C C . PRO A 1 343 ? 12.387 19.324 -12.239 1.00 40.34 343 PRO A C 1
ATOM 2727 O O . PRO A 1 343 ? 11.352 19.463 -12.888 1.00 40.34 343 PRO A O 1
ATOM 2730 N N . ARG A 1 344 ? 13.588 19.394 -12.820 1.00 40.75 344 ARG A N 1
ATOM 2731 C CA . ARG A 1 344 ? 13.749 19.219 -14.262 1.00 40.75 344 ARG A CA 1
ATOM 2732 C C . ARG A 1 344 ? 13.398 17.770 -14.561 1.00 40.75 344 ARG A C 1
ATOM 2734 O O . ARG A 1 344 ? 14.174 16.879 -14.235 1.00 40.75 344 ARG A O 1
ATOM 2741 N N . CYS A 1 345 ? 12.215 17.559 -15.119 1.00 42.12 345 CYS A N 1
ATOM 2742 C CA . CYS A 1 345 ? 11.825 16.261 -15.638 1.00 42.12 345 CYS A CA 1
ATOM 2743 C C . CYS A 1 345 ? 12.719 15.924 -16.853 1.00 42.12 345 CYS A C 1
ATOM 2745 O O . CYS A 1 345 ? 13.190 16.835 -17.543 1.00 42.12 345 CYS A O 1
ATOM 2747 N N . MET A 1 346 ? 12.942 14.636 -17.127 1.00 45.94 346 MET A N 1
ATOM 2748 C CA . MET A 1 346 ? 13.705 14.181 -18.302 1.00 45.94 346 MET A CA 1
ATOM 2749 C C . MET A 1 346 ? 12.820 14.018 -19.537 1.00 45.94 346 MET A C 1
ATOM 2751 O O . MET A 1 346 ? 11.796 13.363 -19.390 1.00 45.94 346 MET A O 1
ATOM 2755 N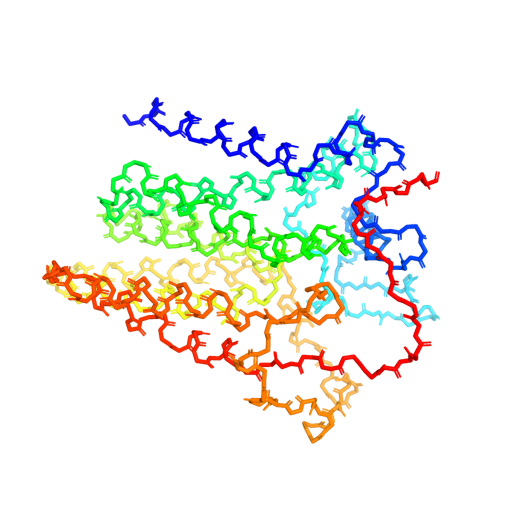 N . PRO A 1 347 ? 13.214 14.479 -20.732 1.00 44.41 347 PRO A N 1
ATOM 2756 C CA . PRO A 1 347 ? 12.778 13.815 -21.952 1.00 44.41 347 PRO A CA 1
ATOM 2757 C C . PRO A 1 347 ? 13.443 12.429 -22.016 1.00 44.41 347 PRO A C 1
ATOM 2759 O O . PRO A 1 347 ? 14.657 12.332 -21.825 1.00 44.41 347 PRO A O 1
ATOM 2762 N N . LEU A 1 348 ? 12.652 11.380 -22.235 1.00 49.00 348 LEU A N 1
ATOM 2763 C CA . LEU A 1 348 ? 13.154 10.062 -22.640 1.00 49.00 348 LEU A CA 1
ATOM 2764 C C . LEU A 1 348 ? 13.622 10.056 -24.096 1.00 49.00 348 LEU A C 1
ATOM 2766 O O . LEU A 1 348 ? 12.961 10.719 -24.931 1.00 49.00 348 LEU A O 1
#